Protein 7KJJ (pdb70)

Nearest PDB structures (foldseek):
  7kjj-assembly1_A  TM=1.009E+00  e=1.050E-23  unidentified
  7rlk-assembly2_E  TM=9.989E-01  e=7.449E-19  Notamacropus eugenii
  3bt0-assembly1_A  TM=9.926E-01  e=5.506E-18  Homo sapiens
  4tm9-assembly1_B-2  TM=9.953E-01  e=6.505E-18  Homo sapiens
  6txw-assembly1_B-2  TM=9.961E-01  e=1.497E-17  Homo sapiens

Foldseek 3Di:
DQEKEWEAEPVPGFTQWQKKKWKWFADPVRDTHTDFIDTQHRRNMGPCRDDPVVPEWGKMKIKTQVCVSQVVVVHAADDRTDIDIDTAQPVHRWGKYWYWYDDRDDIDIDMDIGD/DQEKEFEAEPVPGFTQWFKKKWKWFADVVGDTDTDAIDTAHRRNMGPCRDDPVVDDWGKMKMKTQVQVSCVVVVHHADDRTDIDIDTAQPPHRWGKYWYWYDDRDDIDIDIDID

Solvent-accessible surface area: 10974 Å² total; per-residue (Å²): 64,2,1,91,2,64,0,71,2,54,82,117,69,59,44,0,28,118,1,39,0,83,0,38,41,60,47,178,100,33,60,68,102,85,60,9,94,16,85,4,53,143,69,0,54,15,124,119,12,13,78,86,145,46,5,66,91,10,35,0,39,0,37,0,41,6,67,78,15,3,129,93,64,67,67,102,32,14,7,35,47,0,13,0,4,0,34,0,10,91,77,41,143,92,75,8,40,0,30,3,79,2,33,24,91,25,6,29,1,54,6,91,46,60,166,67,1,0,77,1,63,0,73,3,54,79,116,68,62,47,0,20,116,0,43,0,83,0,35,45,64,38,180,98,37,58,65,86,96,70,24,86,15,82,3,54,136,65,0,39,15,128,121,5,11,75,92,138,49,11,72,95,9,36,0,35,0,37,0,40,6,60,82,9,5,126,86,55,68,68,94,21,15,8,33,49,0,14,0,3,0,32,0,18,100,101,41,152,138,77,10,33,0,31,3,78,2,31,22,88,25,6,26,1,50,6,89,56,85

Secondary structure (DSSP, 8-state):
--EEEEEEETTTTEE--S-EEEEEEE-TTS-EEEEEEEE--TTS--TTS--TTT--SEEEEEEE-HHHHHHHTT---SBS-EEEEEEESBTB--EEEEEEEEETTEEEEEEEEE-/--EEEEEEETTTTEE--S-EEEEEEE-SSS-EEEEEEEE--TTS--TTSS-TTT--SEEEEEEE-HHHHHHHHT----BS-EEEEEEESBTB---EEEEEEEETTEEEEEEEE-

Radius of gyration: 17.37 Å; Cα contacts (8 Å, |Δi|>4): 595; chains: 2; bounding box: 42×44×42 Å

Sequence (229 aa):
CPLMMVKVLDAVRGVPASNVAVKVFKQDESGSWQQLSTGVVTNETGEIHNLLITEEAFTEGVYKVHFDTKTYWKSLGLTPFYEYADVVFTANDAGHRHYTIALLLSSPYSYSTTAVVSDCPLMVKVLDAVRGVPASNVAVKVFKQDESGSWQQLSTGVTNETGEIHNLITEEAFTEGVYKVHFDTKTYWKSLGLTPFYEYADVVFTANDAGHRHYTIALLLSPYSYSTTAVVS

Structure (mmCIF, N/CA/C/O backbone):
data_7KJJ
#
_entry.id   7KJJ
#
_cell.length_a   92.430
_cell.length_b   92.430
_cell.length_c   87.780
_cell.angle_alpha   90.000
_cell.angle_beta   90.000
_cell.angle_gamma   90.000
#
_symmetry.space_group_name_H-M   'P 43 21 2'
#
loop_
_entity.id
_entity.type
_entity.pdbx_description
1 polymer 'TTR ancestor'
2 non-polymer "3,5,3',5'-TETRAIODO-L-THYRONINE"
3 non-polymer 1,2-ETHANEDIOL
4 water water
#
loop_
_atom_site.group_PDB
_atom_site.id
_atom_site.type_symbol
_atom_site.label_atom_id
_atom_site.label_alt_id
_atom_site.label_comp_id
_atom_site.label_asym_id
_atom_site.label_entity_id
_atom_site.label_seq_id
_atom_site.pdbx_PDB_ins_code
_atom_site.Cartn_x
_atom_site.Cartn_y
_atom_site.Cartn_z
_atom_site.occupancy
_atom_site.B_iso_or_equiv
_atom_site.auth_seq_id
_atom_site.auth_comp_id
_atom_site.auth_asym_id
_atom_site.auth_atom_id
_atom_site.pdbx_PDB_model_num
ATOM 1 N N . CYS A 1 15 ? 74.22000 92.35800 44.70900 1.000 46.17396 13 CYS A N 1
ATOM 2 C CA . CYS A 1 15 ? 73.25700 91.60400 43.86900 1.000 41.48129 13 CYS A CA 1
ATOM 3 C C . CYS A 1 15 ? 72.30500 90.75700 44.71000 1.000 30.01412 13 CYS A C 1
ATOM 4 O O . CYS A 1 15 ? 72.65200 89.64700 45.13000 1.000 37.84927 13 CYS A O 1
ATOM 7 N N . PRO A 1 16 ? 71.07000 91.21700 44.90200 1.000 26.23209 14 PRO A N 1
ATOM 8 C CA . PRO A 1 16 ? 70.19800 90.55400 45.87200 1.000 24.41609 14 PRO A CA 1
ATOM 9 C C . PRO A 1 16 ? 69.49800 89.32200 45.32900 1.000 22.62640 14 PRO A C 1
ATOM 10 O O . PRO A 1 16 ? 68.83100 88.61200 46.09600 1.000 22.75010 14 PRO A O 1
ATOM 14 N N . LEU A 1 17 ? 69.51700 89.11500 44.01800 1.000 21.84999 15 LEU A N 1
ATOM 15 C CA . LEU A 1 17 ? 68.85700 87.95500 43.42100 1.000 22.17898 15 LEU A CA 1
ATOM 16 C C . LEU A 1 17 ? 69.80700 87.27900 42.45500 1.000 22.90275 15 LEU A C 1
ATOM 17 O O . LEU A 1 17 ? 70.20800 87.87300 41.44000 1.000 26.17419 15 LEU A O 1
ATOM 22 N N . MET A 1 18 ? 70.24300 86.07800 42.80800 1.000 19.54971 16 MET A N 1
ATOM 23 C CA A MET A 1 18 ? 71.19100 85.32200 42.00300 0.520 19.51287 16 MET A CA 1
ATOM 24 C CA B MET A 1 18 ? 71.19400 85.32500 42.00700 0.480 19.57603 16 MET A CA 1
ATOM 25 C C . MET A 1 18 ? 70.53500 84.02000 41.56400 1.000 18.27061 16 MET A C 1
ATOM 26 O O . MET A 1 18 ? 69.58200 83.56300 42.17800 1.000 20.40508 16 MET A O 1
ATOM 35 N N . VAL A 1 19 ? 70.99500 83.49900 40.44500 1.000 17.00730 17 VAL A N 1
ATOM 36 C CA . VAL A 1 19 ? 70.57700 82.15700 40.00600 1.000 16.33354 17 VAL A CA 1
ATOM 37 C C . VAL A 1 19 ? 71.81700 81.29100 39.78500 1.000 16.80728 17 VAL A C 1
ATOM 38 O O . VAL A 1 19 ? 72.94700 81.75300 39.57000 1.000 18.30219 17 VAL A O 1
ATOM 42 N N . LYS A 1 20 ? 71.61000 79.96500 39.87500 1.000 17.83372 18 LYS A N 1
ATOM 43 C CA . LYS A 1 20 ? 72.65400 78.99300 39.56800 1.000 16.65726 18 LYS A CA 1
ATOM 44 C C . LYS A 1 20 ? 71.97600 77.81700 38.88600 1.000 18.22587 18 LYS A C 1
ATOM 45 O O . LYS A 1 20 ? 71.12500 77.17000 39.50200 1.000 19.42075 18 LYS A O 1
ATOM 51 N N . VAL A 1 21 ? 72.31200 77.52800 37.62400 1.000 15.95981 19 VAL A N 1
ATOM 52 C CA . VAL A 1 21 ? 71.62100 76.49300 36.8660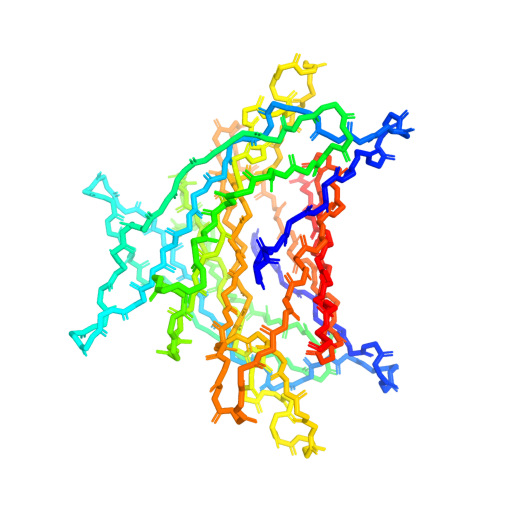0 1.000 15.98086 19 VAL A CA 1
ATOM 53 C C . VAL A 1 21 ? 72.62000 75.43600 36.42700 1.000 17.13890 19 VAL A C 1
ATOM 54 O O . VAL A 1 21 ? 73.64500 75.76200 35.80100 1.000 18.09427 19 VAL A O 1
ATOM 58 N N . LEU A 1 22 ? 72.29200 74.15000 36.72300 1.000 16.93887 20 LEU A N 1
ATOM 59 C CA . LEU A 1 22 ? 73.17000 73.02900 36.41600 1.000 16.58357 20 LEU A CA 1
ATOM 60 C C . LEU A 1 22 ? 72.46500 72.00800 35.52900 1.000 16.54409 20 LEU A C 1
ATOM 61 O O . LEU A 1 22 ? 71.22600 71.85600 35.59900 1.000 17.68107 20 LEU A O 1
ATOM 66 N N . ASP A 1 23 ? 73.24600 71.33500 34.72300 1.000 16.50461 21 ASP A N 1
ATOM 67 C CA . ASP A 1 23 ? 72.76900 70.31400 33.77800 1.000 16.87834 21 ASP A CA 1
ATOM 68 C C . ASP A 1 23 ? 73.18300 68.96000 34.33000 1.000 17.74686 21 ASP A C 1
ATOM 69 O O . ASP A 1 23 ? 74.39400 68.62800 34.41000 1.000 17.94162 21 ASP A O 1
ATOM 74 N N . ALA A 1 24 ? 72.17600 68.15000 34.75200 1.000 17.27839 22 ALA A N 1
ATOM 75 C CA . ALA A 1 24 ? 72.42100 66.85600 35.37800 1.000 18.19955 22 ALA A CA 1
ATOM 76 C C . ALA A 1 24 ? 72.74000 65.73800 34.38100 1.000 18.40221 22 ALA A C 1
ATOM 77 O O . ALA A 1 24 ? 73.13900 64.63400 34.81300 1.000 19.61814 22 ALA A O 1
ATOM 79 N N . VAL A 1 25 ? 72.54600 65.98500 33.07300 1.000 18.32325 23 VAL A N 1
ATOM 80 C CA . VAL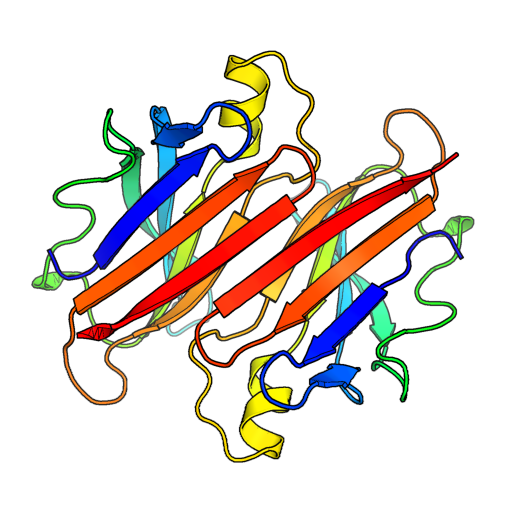 A 1 25 ? 72.86200 65.00700 32.05200 1.000 19.49181 23 VAL A CA 1
ATOM 81 C C . VAL A 1 25 ? 74.34800 65.05600 31.68400 1.000 18.30483 23 VAL A C 1
ATOM 82 O O . VAL A 1 25 ? 75.00600 64.02500 31.55000 1.000 21.80788 23 VAL A O 1
ATOM 86 N N . ARG A 1 26 ? 74.86700 66.28600 31.61500 1.000 19.43128 24 ARG A N 1
ATOM 87 C CA . ARG A 1 26 ? 76.22100 66.52800 31.11300 1.000 21.08411 24 ARG A CA 1
ATOM 88 C C . ARG A 1 26 ? 77.20600 66.86000 32.22400 1.000 22.21056 24 ARG A C 1
ATOM 89 O O . ARG A 1 26 ? 78.42900 66.82200 31.96200 1.000 23.12119 24 ARG A O 1
ATOM 97 N N . GLY A 1 27 ? 76.71100 67.20400 33.41500 1.000 19.44444 25 GLY A N 1
ATOM 98 C CA . GLY A 1 27 ? 77.67700 67.49900 34.47900 1.000 19.66288 25 GLY A CA 1
ATOM 99 C C . GLY A 1 27 ? 78.36000 68.85100 34.32000 1.000 18.83121 25 GLY A C 1
ATOM 100 O O . GLY A 1 27 ? 79.54200 68.96400 34.63500 1.000 19.48392 25 GLY A O 1
ATOM 101 N N . VAL A 1 28 ? 77.66300 69.81600 33.73400 1.000 17.72581 26 VAL A N 1
ATOM 102 C CA . VAL A 1 28 ? 78.21800 71.15400 33.48700 1.000 18.90490 26 VAL A CA 1
ATOM 103 C C . VAL A 1 28 ? 77.18400 72.17800 33.90800 1.000 19.49707 26 VAL A C 1
ATOM 104 O O . VAL A 1 28 ? 75.97900 71.88900 33.99000 1.000 17.93636 26 VAL A O 1
ATOM 108 N N . PRO A 1 29 ? 77.57600 73.42500 34.13300 1.000 18.42063 27 PRO A N 1
ATOM 109 C CA . PRO A 1 29 ? 76.56300 74.45000 34.33600 1.000 18.47590 27 PRO A CA 1
ATOM 110 C C . PRO A 1 29 ? 75.74700 74.63000 33.06200 1.000 18.58907 27 PRO A C 1
ATOM 111 O O . PRO A 1 29 ? 76.24500 74.43500 31.94200 1.000 19.48128 27 PRO A O 1
ATOM 115 N N . ALA A 1 30 ? 74.48300 74.97700 33.24100 1.000 16.78096 28 ALA A N 1
ATOM 116 C CA . ALA A 1 30 ? 73.59200 75.12900 32.07100 1.000 16.99677 28 ALA A CA 1
ATOM 117 C C . ALA A 1 30 ? 73.69900 76.55800 31.58400 1.000 18.90753 28 ALA A C 1
ATOM 118 O O . ALA A 1 30 ? 73.13700 77.47400 32.20500 1.000 19.46286 28 ALA A O 1
ATOM 120 N N . SER A 1 31 ? 74.50500 76.75600 30.53700 1.000 20.41034 29 SER A N 1
ATOM 121 C CA . SER A 1 31 ? 74.72700 78.08700 29.98800 1.000 18.64434 29 SER A CA 1
ATOM 122 C C . SER A 1 31 ? 73.71000 78.41600 28.91200 1.000 19.76553 29 SER A C 1
ATOM 123 O O . SER A 1 31 ? 73.10400 77.53500 28.29400 1.000 21.71576 29 SER A O 1
ATOM 126 N N . ASN A 1 32 ? 73.49100 79.71400 28.70500 1.000 19.43917 30 ASN A N 1
ATOM 127 C CA . ASN A 1 32 ? 72.62900 80.21900 27.65000 1.000 23.82391 30 ASN A CA 1
ATOM 128 C C . ASN A 1 32 ? 71.16100 79.90700 27.91700 1.000 20.66037 30 ASN A C 1
ATOM 129 O O . ASN A 1 32 ? 70.37200 79.87600 26.98600 1.000 23.23436 30 ASN A O 1
ATOM 134 N N . VAL A 1 33 ? 70.77800 79.76500 29.18700 1.000 18.07585 31 VAL A N 1
ATOM 135 C CA . VAL A 1 33 ? 69.35700 79.59400 29.56600 1.000 17.23365 31 VAL A CA 1
ATOM 136 C C . VAL A 1 33 ? 68.75500 80.98200 29.75700 1.000 18.64171 31 VAL A C 1
ATOM 137 O O . VAL A 1 33 ? 69.25900 81.77900 30.56600 1.000 19.49707 31 VAL A O 1
ATOM 141 N N . ALA A 1 34 ? 67.67300 81.26100 29.02000 1.000 18.32062 32 ALA A N 1
ATOM 142 C CA . ALA A 1 34 ? 66.97800 82.55400 29.13500 1.000 18.36536 32 ALA A CA 1
ATOM 143 C C . ALA A 1 34 ? 66.18800 82.57800 30.43900 1.000 19.87080 32 ALA A C 1
ATOM 144 O O . ALA A 1 34 ? 65.40400 81.66300 30.75300 1.000 21.40520 32 ALA A O 1
ATOM 146 N N . VAL A 1 35 ? 66.34300 83.64600 31.19800 1.000 18.44432 33 VAL A N 1
ATOM 147 C CA . VAL A 1 35 ? 65.66800 83.83400 32.47200 1.000 17.55474 33 VAL A CA 1
ATOM 148 C C . VAL A 1 35 ? 64.94800 85.17500 32.48100 1.000 19.41549 33 VAL A C 1
ATOM 149 O O . VAL A 1 35 ? 65.49300 86.19900 32.03400 1.000 21.54469 33 VAL A O 1
ATOM 153 N N . LYS A 1 36 ? 63.74000 85.19200 33.03500 1.000 18.83910 34 LYS A N 1
ATOM 154 C CA . LYS A 1 36 ? 63.00900 86.44500 33.23500 1.000 19.60498 34 LYS A CA 1
ATOM 155 C C . LYS A 1 36 ? 62.54300 86.52000 34.67700 1.000 19.38917 34 LYS A C 1
ATOM 156 O O . LYS A 1 36 ? 62.19700 85.48800 35.25600 1.000 21.13938 34 LYS A O 1
ATOM 162 N N . VAL A 1 37 ? 62.52400 87.70700 35.25700 1.000 17.85214 35 VAL A N 1
ATOM 163 C CA . VAL A 1 37 ? 62.03500 87.90500 36.61700 1.000 19.34179 35 VAL A CA 1
ATOM 164 C C . VAL A 1 37 ? 60.81000 88.80900 36.54900 1.000 20.58668 35 VAL A C 1
ATOM 165 O O . VAL A 1 37 ? 60.84000 89.88100 35.93500 1.000 20.91040 35 VAL A O 1
ATOM 169 N N . PHE A 1 38 ? 59.72300 88.39300 37.22200 1.000 20.52088 36 PHE A N 1
ATOM 170 C CA . PHE A 1 38 ? 58.48700 89.15900 37.28200 1.000 20.41034 36 PHE A CA 1
ATOM 171 C C . PHE A 1 38 ? 58.11200 89.42000 38.72700 1.000 19.96292 36 PHE A C 1
ATOM 172 O O . PHE A 1 38 ? 58.43700 88.59900 39.60700 1.000 21.34993 36 PHE A O 1
ATOM 180 N N . LYS A 1 39 ? 57.39200 90.50500 38.96100 1.000 21.56574 37 LYS A N 1
ATOM 181 C CA . LYS A 1 39 ? 56.83400 90.80400 40.27800 1.000 22.46059 37 LYS A CA 1
ATOM 182 C C . LYS A 1 39 ? 55.32500 90.93300 40.13500 1.000 25.90047 37 LYS A C 1
ATOM 183 O O . LYS A 1 39 ? 54.84500 91.61300 39.23000 1.000 28.38235 37 LYS A O 1
ATOM 189 N N . GLN A 1 40 ? 54.58000 90.27900 41.03900 1.000 24.38977 38 GLN A N 1
ATOM 190 C CA . GLN A 1 40 ? 53.11200 90.31900 40.91700 1.000 27.34275 38 GLN A CA 1
ATOM 191 C C . GLN A 1 40 ? 52.54100 91.65800 41.36200 1.000 33.57771 38 GLN A C 1
ATOM 192 O O . GLN A 1 40 ? 52.92400 92.22900 42.38900 1.000 33.26451 38 GLN A O 1
ATOM 198 N N . ASP A 1 41 ? 51.66400 92.22500 40.55000 1.000 34.05671 39 ASP A N 1
ATOM 199 C CA . ASP A 1 41 ? 51.06600 93.42800 41.11400 1.000 39.56001 39 ASP A CA 1
ATOM 200 C C . ASP A 1 41 ? 49.78300 93.03000 41.84000 1.000 43.73419 39 ASP A C 1
ATOM 201 O O . ASP A 1 41 ? 49.40300 91.84900 41.89400 1.000 40.66014 39 ASP A O 1
ATOM 206 N N . GLU A 1 42 ? 49.14900 94.02900 42.46000 1.000 52.45892 40 GLU A N 1
ATOM 207 C CA . GLU A 1 42 ? 47.97600 93.78200 43.29800 1.000 61.36262 40 GLU A CA 1
ATOM 208 C C . GLU A 1 42 ? 46.86700 93.11000 42.50300 1.000 64.33666 40 GLU A C 1
ATOM 209 O O . GLU A 1 42 ? 46.17400 92.22100 43.01200 1.000 67.90288 40 GLU A O 1
ATOM 215 N N . SER A 1 43 ? 46.69600 93.51700 41.24500 1.000 58.56492 41 SER A N 1
ATOM 216 C CA . SER A 1 43 ? 45.70200 92.88500 40.38600 1.000 57.65691 41 SER A CA 1
ATOM 217 C C . SER A 1 43 ? 45.93700 91.38700 40.22900 1.000 56.39360 41 SER A C 1
ATOM 218 O O . SER A 1 43 ? 45.00100 90.64900 39.89500 1.000 57.80167 41 SER A O 1
ATOM 221 N N . GLY A 1 44 ? 47.17200 90.90300 40.45300 1.000 45.18436 42 GLY A N 1
ATOM 222 C CA . GLY A 1 44 ? 47.49000 89.52000 40.20300 1.000 46.25291 42 GLY A CA 1
ATOM 223 C C . GLY A 1 44 ? 48.26800 89.29800 38.92000 1.000 41.13388 42 GLY A C 1
ATOM 224 O O . GLY A 1 44 ? 48.76000 88.18200 38.69900 1.000 44.63430 42 GLY A O 1
ATOM 225 N N . SER A 1 45 ? 48.38100 90.32800 38.07500 1.000 41.68131 43 SER A N 1
ATOM 226 C CA . SER A 1 45 ? 49.17600 90.20400 36.86900 1.000 40.23377 43 SER A CA 1
ATOM 227 C C . SER A 1 45 ? 50.65800 90.28500 37.22300 1.000 38.02561 43 SER A C 1
ATOM 228 O O . SER A 1 45 ? 51.05500 90.78700 38.28000 1.000 41.39180 43 SER A O 1
ATOM 231 N N . TRP A 1 46 ? 51.46600 89.82500 36.29400 1.000 32.87763 44 TRP A N 1
ATOM 232 C CA . TRP A 1 46 ? 52.91500 89.73800 36.48800 1.000 28.50605 44 TRP A CA 1
ATOM 233 C C . TRP A 1 46 ? 53.58800 90.85000 35.68400 1.000 33.12239 44 TRP A C 1
ATOM 234 O O . TRP A 1 46 ? 53.31100 90.99900 34.48600 1.000 41.19968 44 TRP A O 1
ATOM 245 N N . GLN A 1 47 ? 54.44500 91.64700 36.35000 1.000 29.16929 45 GLN A N 1
ATOM 246 C CA . GLN A 1 47 ? 55.17900 92.76300 35.74100 1.000 28.45868 45 GLN A CA 1
ATOM 247 C C . GLN A 1 47 ? 56.63300 92.32200 35.54200 1.000 25.77151 45 GLN A C 1
ATOM 248 O O . GLN A 1 47 ? 57.28600 91.92900 36.51100 1.000 25.54254 45 GLN A O 1
ATOM 254 N N . GLN A 1 48 ? 57.14600 92.33900 34.29800 1.000 23.72916 46 GLN A N 1
ATOM 255 C CA . GLN A 1 48 ? 58.53900 91.91500 34.12700 1.000 22.40005 46 GLN A CA 1
ATOM 256 C C . GLN A 1 48 ? 59.46800 93.00500 34.65900 1.000 25.23987 46 GLN A C 1
ATOM 257 O O . GLN A 1 48 ? 59.35000 94.17100 34.27100 1.000 28.97716 46 GLN A O 1
ATOM 263 N N . LEU A 1 49 ? 60.44500 92.59000 35.48700 1.000 22.87380 47 LEU A N 1
ATOM 264 C CA . LEU A 1 49 ? 61.45600 93.50300 36.03100 1.000 25.07406 47 LEU A CA 1
ATOM 265 C C . LEU A 1 49 ? 62.86900 93.18700 35.58600 1.000 25.06090 47 LEU A C 1
ATOM 266 O O . LEU A 1 49 ? 63.72000 94.06100 35.69700 1.000 29.14823 47 LEU A O 1
ATOM 271 N N . SER A 1 50 ? 63.17600 91.97800 35.12200 1.000 22.66324 48 SER A N 1
ATOM 272 C CA . SER A 1 50 ? 64.55000 91.60700 34.76800 1.000 24.58716 48 SER A CA 1
ATOM 273 C C . SER A 1 50 ? 64.52800 90.60700 33.61600 1.000 21.93684 48 SER A C 1
ATOM 274 O O . SER A 1 50 ? 63.56600 89.83600 33.42900 1.000 21.24992 48 SER A O 1
ATOM 277 N N . THR A 1 51 ? 65.66800 90.55000 32.95000 1.000 22.72904 49 THR A N 1
ATOM 278 C CA . THR A 1 51 ? 65.92900 89.48500 31.98900 1.000 19.92081 49 THR A CA 1
ATOM 279 C C . THR A 1 51 ? 67.41700 89.20200 31.98300 1.000 24.18448 49 THR A C 1
ATOM 280 O O . THR A 1 51 ? 68.24900 90.06700 32.30700 1.000 25.96101 49 THR A O 1
ATOM 284 N N . GLY A 1 52 ? 67.75700 87.98100 31.60100 1.000 21.54206 50 GLY A N 1
ATOM 285 C CA . GLY A 1 52 ? 69.17300 87.68900 31.42900 1.000 21.04200 50 GLY A CA 1
ATOM 286 C C . GLY A 1 52 ? 69.31500 86.32000 30.78000 1.000 23.22121 50 GLY A C 1
ATOM 287 O O . GLY A 1 52 ? 68.32300 85.64000 30.47200 1.000 20.95251 50 GLY A O 1
ATOM 288 N N . VAL A 1 53 ? 70.55300 85.94500 30.48300 1.000 21.05516 51 VAL A N 1
ATOM 289 C CA A VAL A 1 53 ? 70.82000 84.58200 30.02800 0.510 20.06556 51 VAL A CA 1
ATOM 290 C CA B VAL A 1 53 ? 70.86300 84.61600 29.96800 0.490 20.09715 51 VAL A CA 1
ATOM 291 C C . VAL A 1 53 ? 71.99900 84.07300 30.81700 1.000 20.11820 51 VAL A C 1
ATOM 292 O O . VAL A 1 53 ? 72.97400 84.80400 31.07000 1.000 22.07896 51 VAL A O 1
ATOM 299 N N . THR A 1 54 ? 71.87900 82.80700 31.26400 1.000 18.64697 52 THR A N 1
ATOM 300 C CA . THR A 1 54 ? 72.95600 82.31000 32.11000 1.000 19.87344 52 THR A CA 1
ATOM 301 C C . THR A 1 54 ? 74.28600 82.29200 31.35300 1.000 19.71552 52 THR A C 1
ATOM 302 O O . THR A 1 54 ? 74.37300 82.03200 30.12200 1.000 20.20769 52 THR A O 1
ATOM 306 N N . ASN A 1 55 ? 75.33100 82.51800 32.12100 1.000 20.05240 53 ASN A N 1
ATOM 307 C CA . ASN A 1 55 ? 76.67500 82.54300 31.55400 1.000 20.23664 53 ASN A CA 1
ATOM 308 C C . ASN A 1 55 ? 77.30700 81.14500 31.61800 1.000 21.48942 53 ASN A C 1
ATOM 309 O O . ASN A 1 55 ? 76.62100 80.11500 31.86200 1.000 20.32612 53 ASN A O 1
ATOM 314 N N . GLU A 1 56 ? 78.63600 81.07600 31.40400 1.000 23.61073 54 GLU A N 1
ATOM 315 C CA . GLU A 1 56 ? 79.24300 79.75100 31.31000 1.000 23.48176 54 GLU A CA 1
ATOM 316 C C . GLU A 1 56 ? 79.26900 79.02700 32.64400 1.000 22.44216 54 GLU A C 1
ATOM 317 O O . GLU A 1 56 ? 79.45000 77.80300 32.64600 1.000 23.45544 54 GLU A O 1
ATOM 323 N N . THR A 1 57 ? 79.08000 79.71300 33.77700 1.000 21.32887 55 THR A N 1
ATOM 324 C CA . THR A 1 57 ? 78.97200 79.05200 35.08900 1.000 21.64207 55 THR A CA 1
ATOM 325 C C . THR A 1 57 ? 77.51500 78.92700 35.55100 1.000 19.32337 55 THR A C 1
ATOM 326 O O . THR A 1 57 ? 77.25300 78.58800 36.70800 1.000 19.74447 55 THR A O 1
ATOM 330 N N . GLY A 1 58 ? 76.56900 79.16000 34.65400 1.000 17.69949 56 GLY A N 1
ATOM 331 C CA . GLY A 1 58 ? 75.15000 78.96100 34.94500 1.000 18.39431 56 GLY A CA 1
ATOM 332 C C . GLY A 1 58 ? 74.56300 80.07300 35.78700 1.000 18.98122 56 GLY A C 1
ATOM 333 O O . GLY A 1 58 ? 73.53500 79.87900 36.44600 1.000 18.53117 56 GLY A O 1
ATOM 334 N N . GLU A 1 59 ? 75.16100 81.27700 35.76400 1.000 18.61539 57 GLU A N 1
ATOM 335 C CA . GLU A 1 59 ? 74.77900 82.39800 36.63100 1.000 20.43140 57 GLU A CA 1
ATOM 336 C C . GLU A 1 59 ? 74.41900 83.62300 35.79700 1.000 19.92607 57 GLU A C 1
ATOM 337 O O . GLU A 1 59 ? 74.71000 83.68600 34.60600 1.000 19.16546 57 GLU A O 1
ATOM 343 N N . ILE A 1 60 ? 73.78700 84.62100 36.44000 1.000 18.86016 58 ILE A N 1
ATOM 344 C CA . ILE A 1 60 ? 73.51100 85.88500 35.76400 1.000 19.48128 58 ILE A CA 1
ATOM 345 C C . ILE A 1 60 ? 73.88400 87.00000 36.72800 1.000 20.63405 58 ILE A C 1
ATOM 346 O O . ILE A 1 60 ? 73.27200 87.11500 37.80900 1.000 25.38989 58 ILE A O 1
ATOM 351 N N . HIS A 1 61 ? 74.80700 87.86200 36.31900 1.000 21.39993 59 HIS A N 1
ATOM 352 C CA . HIS A 1 61 ? 75.16200 88.99800 37.14200 1.000 25.10038 59 HIS A CA 1
ATOM 353 C C . HIS A 1 61 ? 74.19400 90.14900 36.90400 1.000 25.46358 59 HIS A C 1
ATOM 354 O O . HIS A 1 61 ? 73.68600 90.32900 35.78800 1.000 24.27133 59 HIS A O 1
ATOM 361 N N . ASN A 1 62 ? 73.93100 90.88800 37.98000 1.000 26.39001 60 ASN A N 1
ATOM 362 C CA . ASN A 1 62 ? 73.14300 92.12300 37.91400 1.000 27.55330 60 ASN A CA 1
ATOM 363 C C . ASN A 1 62 ? 71.73500 91.91200 37.36400 1.000 25.26619 60 ASN A C 1
ATOM 364 O O . ASN A 1 62 ? 71.22600 92.73800 36.59500 1.000 26.51897 60 ASN A O 1
ATOM 369 N N . LEU A 1 63 ? 71.07300 90.84600 37.80100 1.000 24.63190 61 LEU A N 1
ATOM 370 C CA A LEU A 1 63 ? 69.69000 90.63100 37.40800 0.500 24.76086 61 LEU A CA 1
ATOM 371 C CA B LEU A 1 63 ? 69.68100 90.63400 37.40400 0.500 24.71875 61 LEU A CA 1
ATOM 372 C C . LEU A 1 63 ? 68.77700 91.77600 37.84000 1.000 27.35854 61 LEU A C 1
ATOM 373 O O . LEU A 1 63 ? 67.94300 92.27300 37.04900 1.000 30.15362 61 LEU A O 1
ATOM 382 N N . ILE A 1 64 ? 68.93700 92.27700 39.07700 1.000 25.91363 62 ILE A N 1
ATOM 383 C CA . ILE A 1 64 ? 68.05800 93.32300 39.58500 1.000 27.31117 62 ILE A CA 1
ATOM 384 C C . ILE A 1 64 ? 68.83200 94.11300 40.64200 1.000 28.41920 62 ILE A C 1
ATOM 385 O O . ILE A 1 64 ? 69.83300 93.62500 41.19200 1.000 30.93792 62 ILE A O 1
ATOM 390 N N . THR A 1 65 ? 68.44600 95.35800 40.86600 1.000 24.13184 63 THR A N 1
ATOM 391 C CA . THR A 1 65 ? 69.07000 96.13500 41.91700 1.000 25.63202 63 THR A CA 1
ATOM 392 C C . THR A 1 65 ? 68.28200 96.03300 43.21300 1.000 27.87176 63 THR A C 1
ATOM 393 O O . THR A 1 65 ? 67.09700 95.67100 43.24300 1.000 28.52447 63 THR A O 1
ATOM 397 N N . GLU A 1 66 ? 68.95900 96.38800 44.30800 1.000 30.60367 64 GLU A N 1
ATOM 398 C CA . GLU A 1 66 ? 68.25800 96.45500 45.57900 1.000 33.93038 64 GLU A CA 1
ATOM 399 C C . GLU A 1 66 ? 67.08200 97.41700 45.48100 1.000 31.95909 64 GLU A C 1
ATOM 400 O O . GLU A 1 66 ? 65.99600 97.14600 46.01200 1.000 35.03841 64 GLU A O 1
ATOM 406 N N . GLU A 1 67 ? 67.27000 98.51400 44.73400 1.000 33.09081 65 GLU A N 1
ATOM 407 C CA . GLU A 1 67 ? 66.21700 99.52500 44.65000 1.000 37.13603 65 GLU A CA 1
ATOM 408 C C . GLU A 1 67 ? 64.95700 98.95200 44.01700 1.000 31.91698 65 GLU A C 1
ATOM 409 O O . GLU A 1 67 ? 63.83500 99.30000 44.43600 1.000 35.79377 65 GLU A O 1
ATOM 415 N N . ALA A 1 68 ? 65.11300 98.13600 42.97500 1.000 29.80094 66 ALA A N 1
ATOM 416 C CA . ALA A 1 68 ? 63.95200 97.58400 42.30100 1.000 28.35340 66 ALA A CA 1
ATOM 417 C C . ALA A 1 68 ? 63.34800 96.42800 43.08200 1.000 29.67724 66 ALA A C 1
ATOM 418 O O . ALA A 1 68 ? 62.17700 96.08200 42.87200 1.000 29.74041 66 ALA A O 1
ATOM 420 N N . PHE A 1 69 ? 64.17300 95.72700 43.86700 1.000 29.18508 67 PHE A N 1
ATOM 421 C CA . PHE A 1 69 ? 63.78800 94.45400 44.47700 1.000 26.76637 67 PHE A CA 1
ATOM 422 C C . PHE A 1 69 ? 63.07600 94.72400 45.79700 1.000 31.11426 67 PHE A C 1
ATOM 423 O O . PHE A 1 69 ? 63.63600 94.56500 46.86900 1.000 36.97549 67 PHE A O 1
ATOM 431 N N . THR A 1 70 ? 61.84100 95.18400 45.69900 1.000 27.64279 68 THR A N 1
ATOM 432 C CA . THR A 1 70 ? 61.10900 95.58600 46.88500 1.000 27.67700 68 THR A CA 1
ATOM 433 C C . THR A 1 70 ? 60.24900 94.42500 47.35900 1.000 27.67700 68 THR A C 1
ATOM 434 O O . THR A 1 70 ? 60.16900 93.36500 46.72300 1.000 28.79029 68 THR A O 1
ATOM 438 N N . GLU A 1 71 ? 59.57200 94.63200 48.49100 1.000 29.10086 69 GLU A N 1
ATOM 439 C CA . GLU A 1 71 ? 58.78000 93.53000 49.04200 1.000 26.38737 69 GLU A CA 1
ATOM 440 C C . GLU A 1 71 ? 57.66100 93.12400 48.08500 1.000 27.50330 69 GLU A C 1
ATOM 441 O O . GLU A 1 71 ? 56.98100 93.97900 47.50000 1.000 31.08794 69 GLU A O 1
ATOM 447 N N . GLY A 1 72 ? 57.48500 91.81000 47.91700 1.000 27.41645 70 GLY A N 1
ATOM 448 C CA . GLY A 1 72 ? 56.40400 91.32400 47.07700 1.000 26.53213 70 GLY A CA 1
ATOM 449 C C . GLY A 1 72 ? 56.57300 89.86800 46.69700 1.000 24.67664 70 GLY A C 1
ATOM 450 O O . GLY A 1 72 ? 57.44000 89.16800 47.21000 1.000 23.76864 70 GLY A O 1
ATOM 451 N N . VAL A 1 73 ? 55.74100 89.44200 45.75100 1.000 24.00025 71 VAL A N 1
ATOM 452 C CA . VAL A 1 73 ? 55.76300 88.08200 45.21800 1.000 21.58943 71 VAL A CA 1
ATOM 453 C C . VAL A 1 73 ? 56.47300 88.09900 43.86700 1.000 21.69207 71 VAL A C 1
ATOM 454 O O . VAL A 1 73 ? 56.10900 88.88400 42.98100 1.000 23.81338 71 VAL A O 1
ATOM 458 N N . TYR A 1 74 ? 57.47900 87.26800 43.72800 1.000 20.51035 72 TYR A N 1
ATOM 459 C CA . TYR A 1 74 ? 58.32200 87.18500 42.53300 1.000 20.10504 72 TYR A CA 1
ATOM 460 C C . TYR A 1 74 ? 58.16900 85.84900 41.83800 1.000 20.20505 72 TYR A C 1
ATOM 461 O O . TYR A 1 74 ? 58.03000 84.79100 42.49300 1.000 20.69985 72 TYR A O 1
ATOM 470 N N . LYS A 1 75 ? 58.29300 85.88900 40.50300 1.000 18.47590 73 LYS A N 1
ATOM 471 C CA . LYS A 1 75 ? 58.39000 84.68500 39.66600 1.000 17.82582 73 LYS A CA 1
ATOM 472 C C . LYS A 1 75 ? 59.70400 84.74500 38.90800 1.000 18.52327 73 LYS A C 1
ATOM 473 O O . LYS A 1 75 ? 59.95800 85.70800 38.17400 1.000 20.97883 73 LYS A O 1
ATOM 479 N N . VAL A 1 76 ? 60.54600 83.72700 39.08300 1.000 17.19680 74 VAL A N 1
ATOM 480 C CA . VAL A 1 76 ? 61.74200 83.60100 38.25400 1.000 18.74172 74 VAL A CA 1
ATOM 481 C C . VAL A 1 76 ? 61.45100 82.49600 37.24400 1.000 17.51263 74 VAL A C 1
ATOM 482 O O . VAL A 1 76 ? 61.19600 81.33100 37.62400 1.000 18.59170 74 VAL A O 1
ATOM 486 N N . HIS A 1 77 ? 61.46200 82.84900 35.97000 1.000 17.23101 75 HIS A N 1
ATOM 487 C CA . HIS A 1 77 ? 61.04500 81.99700 34.84800 1.000 18.06532 75 HIS A CA 1
ATOM 488 C C . HIS A 1 77 ? 62.26600 81.53900 34.06900 1.000 19.57866 75 HIS A C 1
ATOM 489 O O . HIS A 1 77 ? 63.02900 82.38900 33.56900 1.000 19.47076 75 HIS A O 1
ATOM 496 N N . PHE A 1 78 ? 62.48900 80.23000 33.96700 1.000 15.51239 76 PHE A N 1
ATOM 497 C CA . PHE A 1 78 ? 63.62600 79.67500 33.24400 1.000 17.14942 76 PHE A CA 1
ATOM 498 C C . PHE A 1 78 ? 63.10500 78.96400 31.99600 1.000 18.26008 76 PHE A C 1
ATOM 499 O O . PHE A 1 78 ? 62.28200 78.01700 32.11600 1.000 17.74686 76 PHE A O 1
ATOM 507 N N . ASP A 1 79 ? 63.62000 79.34500 30.81400 1.000 18.22324 77 ASP A N 1
ATOM 508 C CA . ASP A 1 79 ? 63.19600 78.69500 29.55400 1.000 18.66540 77 ASP A CA 1
ATOM 509 C C . ASP A 1 79 ? 64.05100 77.45100 29.37000 1.000 19.77342 77 ASP A C 1
ATOM 510 O O . ASP A 1 79 ? 65.02900 77.40800 28.59000 1.000 20.28401 77 ASP A O 1
ATOM 515 N N . THR A 1 80 ? 63.64200 76.39000 30.07200 1.000 18.12586 78 THR A N 1
ATOM 516 C CA . THR A 1 80 ? 64.39500 75.14100 30.01000 1.000 16.49408 78 THR A CA 1
ATOM 517 C C . THR A 1 80 ? 64.10700 74.34900 28.71600 1.000 17.41525 78 THR A C 1
ATOM 518 O O . THR A 1 80 ? 64.93900 73.53100 28.30600 1.000 18.70487 78 THR A O 1
ATOM 522 N N . LYS A 1 81 ? 62.93800 74.55600 28.07700 1.000 18.41010 79 LYS A N 1
ATOM 523 C CA . LYS A 1 81 ? 62.60100 73.82100 26.86900 1.000 19.20493 79 LYS A CA 1
ATOM 524 C C . LYS A 1 81 ? 63.56000 74.17000 25.74500 1.000 20.16558 79 LYS A C 1
ATOM 525 O O . LYS A 1 81 ? 64.07200 73.28200 25.06000 1.000 20.40771 79 LYS A O 1
ATOM 531 N N . THR A 1 82 ? 63.83600 75.47300 25.55000 1.000 19.82343 80 THR A N 1
ATOM 532 C CA . THR A 1 82 ? 64.76400 75.87000 24.49500 1.000 20.17347 80 THR A CA 1
ATOM 533 C C . THR A 1 82 ? 66.15800 75.30500 24.73900 1.000 20.69985 80 THR A C 1
ATOM 534 O O . THR A 1 82 ? 66.85000 74.87600 23.80000 1.000 22.13423 80 THR A O 1
ATOM 538 N N . TYR A 1 83 ? 66.57400 75.28000 26.01900 1.000 20.77881 81 TYR A N 1
ATOM 539 C CA . TYR A 1 83 ? 67.87000 74.71800 26.37400 1.000 19.39180 81 TYR A CA 1
ATOM 540 C C . TYR A 1 83 ? 67.99400 73.26100 25.93900 1.000 19.88133 81 TYR A C 1
ATOM 541 O O . TYR A 1 83 ? 68.95500 72.89200 25.25300 1.000 20.28138 81 TYR A O 1
ATOM 550 N N . TRP A 1 84 ? 67.01900 72.41800 26.27300 1.000 18.78646 82 TRP A N 1
ATOM 551 C CA . TRP A 1 84 ? 67.16200 71.00900 25.93500 1.000 18.95754 82 TRP A CA 1
ATOM 552 C C . TRP A 1 84 ? 67.03400 70.77800 24.43100 1.000 20.68143 82 TRP A C 1
ATOM 553 O O . TRP A 1 84 ? 67.74900 69.94800 23.85100 1.000 21.85525 82 TRP A O 1
ATOM 564 N N . LYS A 1 85 ? 66.11900 71.51000 23.78100 1.000 20.91040 83 LYS A N 1
ATOM 565 C CA . LYS A 1 85 ? 65.99800 71.36800 22.33200 1.000 23.43176 83 LYS A CA 1
ATOM 566 C C . LYS A 1 85 ? 67.30200 71.71400 21.61100 1.000 24.32134 83 LYS A C 1
ATOM 567 O O . LYS A 1 85 ? 67.63900 71.07000 20.60100 1.000 26.94007 83 LYS A O 1
ATOM 573 N N . SER A 1 86 ? 68.03300 72.73200 22.09600 1.000 22.79221 84 SER A N 1
ATOM 574 C CA . SER A 1 86 ? 69.30700 73.07000 21.46800 1.000 26.27420 84 SER A CA 1
ATOM 575 C C . SER A 1 86 ? 70.31000 71.93700 21.57800 1.000 30.89844 84 SER A C 1
ATOM 576 O O . SER A 1 86 ? 71.22000 71.83600 20.73500 1.000 32.63023 84 SER A O 1
ATOM 579 N N . LEU A 1 87 ? 70.16200 71.08400 22.58400 1.000 25.55570 85 LEU A N 1
ATOM 580 C CA . LEU A 1 87 ? 71.05600 69.95100 22.74500 1.000 27.17431 85 LEU A CA 1
ATOM 581 C C . LEU A 1 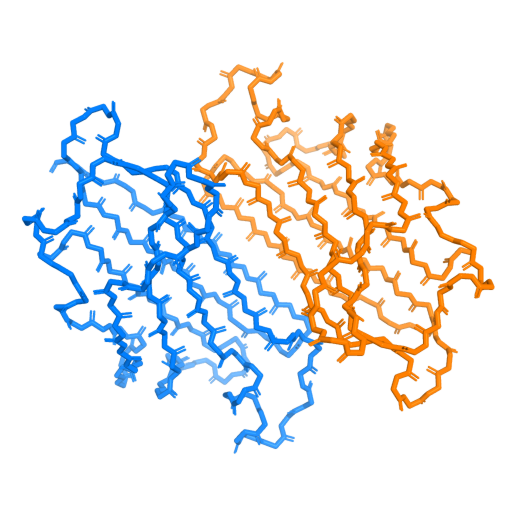87 ? 70.53900 68.70400 22.05100 1.000 30.75632 85 LEU A C 1
ATOM 582 O O . LEU A 1 87 ? 71.17900 67.64700 22.15300 1.000 31.54326 85 LEU A O 1
ATOM 587 N N . GLY A 1 88 ? 69.40100 68.78300 21.36400 1.000 29.05875 86 GLY A N 1
ATOM 588 C CA . GLY A 1 88 ? 68.88000 67.60700 20.67900 1.000 33.25662 86 GLY A CA 1
ATOM 589 C C . GLY A 1 88 ? 68.13900 66.65500 21.58600 1.000 35.66743 86 GLY A C 1
ATOM 590 O O . GLY A 1 88 ? 67.90800 65.49100 21.21100 1.000 36.82284 86 GLY A O 1
ATOM 591 N N . LEU A 1 89 ? 67.79600 67.08800 22.80200 1.000 30.79843 87 LEU A N 1
ATOM 592 C CA . LEU A 1 89 ? 67.12400 66.23300 23.75300 1.000 29.92201 87 LEU A CA 1
ATOM 593 C C . LEU A 1 89 ? 65.67200 66.66000 23.85600 1.000 34.14357 87 LEU A C 1
ATOM 594 O O . LEU A 1 89 ? 65.30600 67.82000 23.60000 1.000 37.61240 87 LEU A O 1
ATOM 599 N N . THR A 1 90 ? 64.83900 65.68800 24.20300 1.000 35.59637 88 THR A N 1
ATOM 600 C CA . THR A 1 90 ? 63.40100 65.88800 24.17500 1.000 38.24932 88 THR A CA 1
ATOM 601 C C . THR A 1 90 ? 62.99800 66.31000 25.56700 1.000 32.49863 88 THR A C 1
ATOM 602 O O . THR A 1 90 ? 63.12400 65.49300 26.50100 1.000 38.29143 88 THR A O 1
ATOM 606 N N . PRO A 1 91 ? 62.56600 67.56700 25.79900 1.000 24.89246 89 PRO A N 1
ATOM 607 C CA . PRO A 1 91 ? 62.21400 67.92600 27.16300 1.000 26.10313 89 PRO A CA 1
ATOM 608 C C . PRO A 1 91 ? 60.74100 67.67600 27.45000 1.000 23.86602 89 PRO A C 1
ATOM 609 O O . PRO A 1 91 ? 59.87600 67.79100 26.57800 1.000 27.25327 89 PRO A O 1
ATOM 613 N N . PHE A 1 92 ? 60.49000 67.37700 28.71200 1.000 21.57101 90 PHE A N 1
ATOM 614 C CA . PHE A 1 92 ? 59.09600 67.19200 29.12700 1.000 20.70775 90 PHE A CA 1
ATOM 615 C C . PHE A 1 92 ? 58.41100 68.53400 29.44900 1.000 19.87080 90 PHE A C 1
ATOM 616 O O . PHE A 1 92 ? 57.25200 68.73400 29.03400 1.000 21.07095 90 PHE A O 1
ATOM 624 N N . TYR A 1 93 ? 59.07300 69.43200 30.17500 1.000 19.15230 91 TYR A N 1
ATOM 625 C CA . TYR A 1 93 ? 58.41900 70.62900 30.71000 1.000 18.71540 91 TYR A CA 1
ATOM 626 C C . TYR A 1 93 ? 58.45200 71.77900 29.71100 1.000 21.73945 91 TYR A C 1
ATOM 627 O O . TYR A 1 93 ? 59.33700 71.89100 28.86200 1.000 21.19728 91 TYR A O 1
ATOM 636 N N . GLU A 1 94 ? 57.46100 72.64600 29.81400 1.000 19.08124 92 GLU A N 1
ATOM 637 C CA . GLU A 1 94 ? 57.46200 73.81800 28.93900 1.000 20.29454 92 GLU A CA 1
ATOM 638 C C . GLU A 1 94 ? 58.49700 74.84000 29.38600 1.000 21.85525 92 GLU A C 1
ATOM 639 O O . GLU A 1 94 ? 59.00500 75.61800 28.54900 1.000 23.82917 92 GLU A O 1
ATOM 645 N N . TYR A 1 95 ? 58.77600 74.87000 30.67100 1.000 18.62855 93 TYR A N 1
ATOM 646 C CA . TYR A 1 95 ? 59.67100 75.78900 31.35700 1.000 16.93361 93 TYR A CA 1
ATOM 647 C C . TYR A 1 95 ? 59.66400 75.46400 32.83900 1.000 19.04965 93 TYR A C 1
ATOM 648 O O . TYR A 1 95 ? 58.93600 74.52900 33.27600 1.000 20.12347 93 TYR A O 1
ATOM 657 N N . ALA A 1 96 ? 60.40300 76.20000 33.64800 1.000 18.41010 94 ALA A N 1
ATOM 658 C CA . ALA A 1 96 ? 60.34100 76.05700 35.10700 1.000 18.12059 94 ALA A CA 1
ATOM 659 C C . ALA A 1 96 ? 60.18000 77.43900 35.71100 1.000 19.55234 94 ALA A C 1
ATOM 660 O O . ALA A 1 96 ? 61.06300 78.29400 35.53300 1.000 19.56814 94 ALA A O 1
ATOM 662 N N . ASP A 1 97 ? 59.08800 77.66400 36.43600 1.000 17.96268 95 ASP A N 1
ATOM 663 C CA . ASP A 1 97 ? 58.85400 78.88700 37.20500 1.000 17.12311 95 ASP A CA 1
ATOM 664 C C . ASP A 1 97 ? 59.08300 78.60700 38.67400 1.000 20.92093 95 ASP A C 1
ATOM 665 O O . ASP A 1 97 ? 58.61100 77.57400 39.20700 1.000 22.38953 95 ASP A O 1
ATOM 670 N N . VAL A 1 98 ? 59.69300 79.57200 39.36200 1.000 19.29179 96 VAL A N 1
ATOM 671 C CA . VAL A 1 98 ? 59.92900 79.48100 40.79500 1.000 18.43642 96 VAL A CA 1
ATOM 672 C C . VAL A 1 98 ? 59.32900 80.74100 41.40000 1.000 19.56024 96 VAL A C 1
ATOM 673 O O . VAL A 1 98 ? 59.65900 81.85600 40.94400 1.000 20.57615 96 VAL A O 1
ATOM 677 N N . VAL A 1 99 ? 58.36600 80.59100 42.32500 1.000 17.27312 97 VAL A N 1
ATOM 678 C CA . VAL A 1 99 ? 57.55300 81.70200 42.81900 1.000 16.69147 97 VAL A CA 1
ATOM 679 C C . VAL A 1 99 ? 57.67200 81.77700 44.33400 1.000 17.31787 97 VAL A C 1
ATOM 680 O O . VAL A 1 99 ? 57.49000 80.76500 45.02600 1.000 19.32863 97 VAL A O 1
ATOM 684 N N . PHE A 1 100 ? 57.92800 82.97600 44.84800 1.000 17.80740 98 PHE A N 1
ATOM 685 C CA . PHE A 1 100 ? 58.17600 83.15400 46.28100 1.000 17.51526 98 PHE A CA 1
ATOM 686 C C . PHE A 1 100 ? 57.95700 84.59400 46.67400 1.000 20.95514 98 PHE A C 1
ATOM 687 O O . PHE A 1 100 ? 58.08700 85.52400 45.86300 1.000 21.26308 98 PHE A O 1
ATOM 695 N N . THR A 1 101 ? 57.69200 84.78100 47.96500 1.000 21.11832 99 THR A N 1
ATOM 696 C CA . THR A 1 101 ? 57.66500 86.11500 48.55300 1.000 23.24489 99 THR A CA 1
ATOM 697 C C . THR A 1 101 ? 59.05900 86.54100 48.99800 1.000 26.43212 99 THR A C 1
ATOM 698 O O . THR A 1 101 ? 59.78900 85.76500 49.64400 1.000 25.90837 99 THR A O 1
ATOM 702 N N . ALA A 1 102 ? 59.44700 87.77600 48.65700 1.000 24.29765 100 ALA A N 1
ATOM 703 C CA . ALA A 1 102 ? 60.74100 88.29600 49.07000 1.000 25.84257 100 ALA A CA 1
ATOM 704 C C . ALA A 1 102 ? 60.60800 89.55500 49.89200 1.000 27.36644 100 ALA A C 1
ATOM 705 O O . ALA A 1 102 ? 59.69400 90.35900 49.67500 1.000 28.27707 100 ALA A O 1
ATOM 707 N N . ASN A 1 103 ? 61.62500 89.74900 50.74600 1.000 30.90897 101 ASN A N 1
ATOM 708 C CA . ASN A 1 103 ? 61.87700 90.98400 51.49700 1.000 35.04104 101 ASN A CA 1
ATOM 709 C C . ASN A 1 103 ? 60.72000 91.34700 52.41300 1.000 35.01472 101 ASN A C 1
ATOM 710 O O . ASN A 1 103 ? 60.49200 92.52300 52.69100 1.000 39.87847 101 ASN A O 1
ATOM 715 N N . ASP A 1 104 ? 59.97900 90.35300 52.89000 1.000 34.44624 102 ASP A N 1
ATOM 716 C CA . ASP A 1 104 ? 58.83500 90.69600 53.71900 1.000 45.12383 102 ASP A CA 1
ATOM 717 C C . ASP A 1 104 ? 59.18800 90.78800 55.19300 1.000 51.82463 102 ASP A C 1
ATOM 718 O O . ASP A 1 104 ? 58.34600 91.22100 55.98600 1.000 56.16463 102 ASP A O 1
ATOM 723 N N . ALA A 1 105 ? 60.40300 90.41100 55.56900 1.000 57.34635 103 ALA A N 1
ATOM 724 C CA . ALA A 1 105 ? 60.90500 90.54800 56.93100 1.000 66.78432 103 ALA A CA 1
ATOM 725 C C . ALA A 1 105 ? 62.20500 91.34600 56.93500 1.000 69.96365 103 ALA A C 1
ATOM 726 O O . ALA A 1 105 ? 63.11700 91.08400 57.72500 1.000 76.36179 103 ALA A O 1
ATOM 728 N N . GLY A 1 106 ? 62.30300 92.32400 56.03900 1.000 62.16272 104 GLY A N 1
ATOM 729 C CA . GLY A 1 106 ? 63.53200 93.05500 55.80700 1.000 59.65978 104 GLY A CA 1
ATOM 730 C C . GLY A 1 106 ? 64.22600 92.61900 54.52300 1.000 57.16475 104 GLY A C 1
ATOM 731 O O . GLY A 1 106 ? 63.84100 91.65300 53.85500 1.000 57.60954 104 GLY A O 1
ATOM 732 N N . HIS A 1 107 ? 65.28300 93.35300 54.18600 1.000 51.86938 105 HIS A N 1
ATOM 733 C CA . HIS A 1 107 ? 66.04500 93.08500 52.97000 1.000 49.85598 105 HIS A CA 1
ATOM 734 C C . HIS A 1 107 ? 66.93000 91.85600 53.16300 1.000 45.08962 105 HIS A C 1
ATOM 735 O O . HIS A 1 107 ? 67.63600 91.73500 54.16800 1.000 44.19477 105 HIS A O 1
ATOM 742 N N . ARG A 1 108 ? 66.85700 90.91700 52.22300 1.000 38.94677 106 ARG A N 1
ATOM 743 C CA . ARG A 1 108 ? 67.70700 89.73200 52.25700 1.000 35.25686 106 ARG A CA 1
ATOM 744 C C . ARG A 1 108 ? 68.31100 89.51700 50.87500 1.000 33.32768 106 ARG A C 1
ATOM 745 O O . ARG A 1 108 ? 67.90300 90.15100 49.90300 1.000 29.73514 106 ARG A O 1
ATOM 753 N N . HIS A 1 109 ? 69.32600 88.64100 50.77100 1.000 26.80585 107 HIS A N 1
ATOM 754 C CA . HIS A 1 109 ? 69.77700 88.21400 49.45200 1.000 24.34766 107 HIS A CA 1
ATOM 755 C C . HIS A 1 109 ? 69.30100 86.78800 49.19700 1.000 22.89748 107 HIS A C 1
ATOM 756 O O . HIS A 1 109 ? 69.16600 86.00800 50.13700 1.000 23.87655 107 HIS A O 1
ATOM 763 N N . TYR A 1 110 ? 69.00900 86.48600 47.93000 1.000 18.98386 108 TYR A N 1
ATOM 764 C CA . TYR A 1 110 ? 68.41900 85.20200 47.52600 1.000 18.86805 108 TYR A CA 1
ATOM 765 C C . TYR A 1 110 ? 69.20800 84.57700 46.40300 1.000 21.04463 108 TYR A C 1
ATOM 766 O O . TYR A 1 110 ? 69.56500 85.24500 45.42200 1.000 22.95012 108 TYR A O 1
ATOM 775 N N . THR A 1 111 ? 69.43900 83.25700 46.49000 1.000 19.35758 109 THR A N 1
ATOM 776 C CA . THR A 1 111 ? 69.94700 82.50900 45.35400 1.000 20.09978 109 THR A CA 1
ATOM 777 C C . THR A 1 111 ? 68.91100 81.44200 45.01600 1.000 19.42865 109 THR A C 1
ATOM 778 O O . THR A 1 111 ? 68.48900 80.67900 45.89900 1.000 19.64446 109 THR A O 1
ATOM 782 N N . ILE A 1 112 ? 68.47200 81.44300 43.76600 1.000 16.23616 110 ILE A N 1
ATOM 783 C CA . ILE A 1 112 ? 67.55700 80.42200 43.22700 1.000 15.51765 110 ILE A CA 1
ATOM 784 C C . ILE A 1 112 ? 68.41100 79.43900 42.44000 1.000 17.80213 110 ILE A C 1
ATOM 785 O O . ILE A 1 112 ? 68.88300 79.75200 41.32100 1.000 17.51526 110 ILE A O 1
ATOM 790 N N . ALA A 1 113 ? 68.62600 78.22800 42.98600 1.000 16.07035 111 ALA A N 1
ATOM 791 C CA . ALA A 1 113 ? 69.42000 77.21100 42.32300 1.000 17.18890 111 ALA A CA 1
ATOM 792 C C . ALA A 1 113 ? 68.48900 76.25400 41.60300 1.000 18.44695 111 ALA A C 1
ATOM 793 O O . ALA A 1 113 ? 67.39000 75.99000 42.09900 1.000 17.14679 111 ALA A O 1
ATOM 795 N N . LEU A 1 114 ? 68.85900 75.82200 40.41100 1.000 15.77558 112 LEU A N 1
ATOM 796 C CA . LEU A 1 114 ? 67.98200 74.97700 39.57800 1.000 15.75452 112 LEU A CA 1
ATOM 797 C C . LEU A 1 114 ? 68.80600 73.90200 38.90300 1.000 16.56778 112 LEU A C 1
ATOM 798 O O . LEU A 1 114 ? 69.83000 74.19100 38.26500 1.000 16.54146 112 LEU A O 1
ATOM 803 N N . LEU A 1 115 ? 68.40900 72.63500 39.09200 1.000 14.88336 113 LEU A N 1
ATOM 804 C CA . LEU A 1 115 ? 69.11100 71.48900 38.54400 1.000 15.34394 113 LEU A CA 1
ATOM 805 C C . LEU A 1 115 ? 68.22000 70.86400 37.47800 1.000 16.89150 113 LEU A C 1
ATOM 806 O O . LEU A 1 115 ? 67.05900 70.53800 37.76800 1.000 17.74950 113 LEU A O 1
ATOM 811 N N . LEU A 1 116 ? 68.73800 70.63700 36.27300 1.000 16.72043 114 LEU A N 1
ATOM 812 C CA . LEU A 1 116 ? 67.88000 70.27900 35.12300 1.000 16.78886 114 LEU A CA 1
ATOM 813 C C . LEU A 1 116 ? 68.19100 68.88600 34.56300 1.000 15.81769 114 LEU A C 1
ATOM 814 O O . LEU A 1 116 ? 69.35800 68.54500 34.31700 1.000 16.05192 114 LEU A O 1
ATOM 819 N N . SER A 1 117 ? 67.13800 68.07600 34.29900 1.000 15.70451 115 SER A N 1
ATOM 820 C CA A SER A 1 117 ? 67.20400 66.90200 33.44000 0.570 15.97034 115 SER A CA 1
ATOM 821 C CA B SER A 1 117 ? 67.18500 66.89000 33.46100 0.430 16.39144 115 SER A CA 1
ATOM 822 C C . SER A 1 117 ? 66.00300 66.95400 32.50100 1.000 16.58357 115 SER A C 1
ATOM 823 O O . SER A 1 117 ? 65.05500 67.70500 32.74700 1.000 17.34155 115 SER A O 1
ATOM 828 N N . PRO A 1 118 ? 66.02400 66.21600 31.40300 1.000 17.09942 116 PRO A N 1
ATOM 829 C CA . PRO A 1 118 ? 64.87800 66.36100 30.44000 1.000 18.75225 116 PRO A CA 1
ATOM 830 C C . PRO A 1 118 ? 63.51900 66.07200 31.04900 1.000 18.84963 116 PRO A C 1
ATOM 831 O O . PRO A 1 118 ? 62.54100 66.74300 30.67900 1.000 19.83396 116 PRO A O 1
ATOM 835 N N . TYR A 1 119 ? 63.42200 65.11600 31.97900 1.000 18.13112 117 TYR A N 1
ATOM 836 C CA . TYR A 1 119 ? 62.12100 64.80000 32.59500 1.000 16.71779 117 TYR A CA 1
ATOM 837 C C . TYR A 1 119 ? 62.11000 65.08500 34.09200 1.000 19.53392 117 TYR A C 1
ATOM 838 O O . TYR A 1 119 ? 61.28200 64.47700 34.82200 1.000 20.44192 117 TYR A O 1
ATOM 847 N N . SER A 1 120 ? 62.95400 66.00000 34.58600 1.000 15.74926 118 SER A N 1
ATOM 848 C CA . SER A 1 120 ? 62.94100 66.29900 36.01100 1.000 15.79926 118 SER A CA 1
ATOM 849 C C . SER A 1 120 ? 63.64400 67.62200 36.24300 1.000 18.69961 118 SER A C 1
ATOM 850 O O . SER A 1 120 ? 64.55500 67.98500 35.48200 1.000 19.89975 118 SER A O 1
ATOM 853 N N . TYR A 1 121 ? 63.24400 68.32900 37.28700 1.000 15.44659 119 TYR A N 1
ATOM 854 C CA . TYR A 1 121 ? 64.08500 69.43700 37.74400 1.000 15.63872 119 TYR A CA 1
ATOM 855 C C . TYR A 1 121 ? 63.92500 69.59900 39.25700 1.000 19.06018 119 TYR A C 1
ATOM 856 O O . TYR A 1 121 ? 62.87400 69.22300 39.83000 1.000 17.60474 119 TYR A O 1
ATOM 865 N N . SER A 1 122 ? 64.95100 70.18300 39.88400 1.000 16.11772 120 SER A N 1
ATOM 866 C CA . SER A 1 122 ? 64.93400 70.42900 41.32000 1.000 16.05456 120 SER A CA 1
ATOM 867 C C . SER A 1 122 ? 65.30100 71.88700 41.53000 1.000 16.91255 120 SER A C 1
ATOM 868 O O . SER A 1 122 ? 66.20300 72.38700 40.83200 1.000 19.16809 120 SER A O 1
ATOM 871 N N . THR A 1 123 ? 64.68800 72.55000 42.51000 1.000 15.94928 121 THR A N 1
ATOM 872 C CA . THR A 1 123 ? 65.08600 73.92200 42.80300 1.000 15.86243 121 THR A CA 1
ATOM 873 C C . THR A 1 123 ? 65.25600 74.08500 44.30700 1.000 17.03099 121 THR A C 1
ATOM 874 O O . THR A 1 123 ? 64.56000 73.42600 45.08700 1.000 18.24429 121 THR A O 1
ATOM 878 N N . THR A 1 124 ? 66.23200 74.90600 44.72700 1.000 15.37816 122 THR A N 1
ATOM 879 C CA . THR A 1 124 ? 66.51300 75.15400 46.13100 1.000 14.59649 122 THR A CA 1
ATOM 880 C C . THR A 1 124 ? 66.76900 76.64500 46.27400 1.000 16.03613 122 THR A C 1
ATOM 881 O O . THR A 1 124 ? 67.22700 77.30100 45.33400 1.000 17.36787 122 THR A O 1
ATOM 885 N N . ALA A 1 125 ? 66.35100 77.20100 47.41300 1.000 17.04152 123 ALA A N 1
ATOM 886 C CA . ALA A 1 125 ? 66.55000 78.60900 47.68300 1.000 17.71791 123 ALA A CA 1
ATOM 887 C C . ALA A 1 125 ? 67.49300 78.75100 48.84100 1.000 16.57567 123 ALA A C 1
ATOM 888 O O . ALA A 1 125 ? 67.35800 78.08300 49.87200 1.000 20.28927 123 ALA A O 1
ATOM 890 N N . VAL A 1 126 ? 68.46100 79.67300 48.71900 1.000 16.79412 124 VAL A N 1
ATOM 891 C CA . VAL A 1 126 ? 69.34600 80.01400 49.82000 1.000 17.34682 124 VAL A CA 1
ATOM 892 C C . VAL A 1 126 ? 69.10200 81.47800 50.13500 1.000 20.11820 124 VAL A C 1
ATOM 893 O O . VAL A 1 126 ? 69.16700 82.29700 49.21500 1.000 23.94761 124 VAL A O 1
ATOM 897 N N . VAL A 1 127 ? 68.76600 81.77600 51.38800 1.000 19.76026 125 VAL A N 1
ATOM 898 C CA . VAL A 1 127 ? 68.41600 83.15300 51.80500 1.000 21.39730 125 VAL A CA 1
ATOM 899 C C . VAL A 1 127 ? 69.40500 83.61000 52.85700 1.000 25.37409 125 VAL A C 1
ATOM 900 O O . VAL A 1 127 ? 69.62200 82.89400 53.84900 1.000 25.63992 125 VAL A O 1
ATOM 904 N N . SER A 1 128 ? 70.01500 84.80800 52.66500 1.000 24.02393 126 SER A N 1
ATOM 905 C CA . SER A 1 128 ? 70.98700 85.31600 53.62800 1.000 27.35065 126 SER A CA 1
ATOM 906 C C . SER A 1 128 ? 70.70700 86.76800 53.96300 1.000 39.00204 126 SER A C 1
ATOM 907 O O . SER A 1 128 ? 69.97200 87.45600 53.25400 1.000 34.82786 126 SER A O 1
ATOM 910 N N . ASP A 1 129 ? 71.34000 87.20800 55.04600 1.000 45.78180 127 ASP A N 1
ATOM 911 C CA . ASP A 1 129 ? 71.22500 88.54800 55.57800 1.000 47.01880 127 ASP A CA 1
ATOM 912 C C . ASP A 1 129 ? 72.62300 89.05700 55.94100 1.000 56.40150 127 ASP A C 1
ATOM 913 O O . ASP A 1 129 ? 73.39900 89.45300 55.06500 1.000 62.02059 127 ASP A O 1
ATOM 918 N N . CYS B 1 15 ? 43.10300 56.30100 35.22600 1.000 44.20267 13 CYS B N 1
ATOM 919 C CA . CYS B 1 15 ? 43.48100 57.67800 35.61800 1.000 40.75489 13 CYS B CA 1
ATOM 920 C C . CYS B 1 15 ? 44.75300 58.17900 34.87700 1.000 34.49361 13 CYS B C 1
ATOM 921 O O . CYS B 1 15 ? 45.89100 57.86400 35.28100 1.000 38.34670 13 CYS B O 1
ATOM 924 N N . PRO B 1 16 ? 44.57400 58.96500 33.80700 1.000 31.59853 14 PRO B N 1
ATOM 925 C CA . PRO B 1 16 ? 45.71800 59.30100 32.94100 1.000 32.50916 14 PRO B CA 1
ATOM 926 C C . PRO B 1 16 ? 46.63500 60.35700 33.50400 1.000 32.08806 14 PRO B C 1
ATOM 927 O O . PRO B 1 16 ? 47.73000 60.55300 32.96100 1.000 31.50641 14 PRO B O 1
ATOM 931 N N . LEU B 1 17 ? 46.24300 61.05600 34.56300 1.000 28.42183 15 LEU B N 1
ATOM 932 C CA . LEU B 1 17 ? 47.07100 62.07300 35.19500 1.000 28.20865 15 LEU B CA 1
ATOM 933 C C . LEU B 1 17 ? 47.06500 61.79600 36.69000 1.000 29.01927 15 LEU B C 1
ATOM 934 O O . LEU B 1 17 ? 46.00800 61.86900 37.33800 1.000 31.44324 15 LEU B O 1
ATOM 939 N N . MET B 1 18 ? 48.22500 61.42000 37.22500 1.000 24.08183 16 MET B N 1
ATOM 940 C CA . MET B 1 18 ? 48.34900 61.09800 38.63100 1.000 22.79484 16 MET B CA 1
ATOM 941 C C . MET B 1 18 ? 49.41900 61.99400 39.24900 1.000 22.67377 16 MET B C 1
ATOM 942 O O . MET B 1 18 ? 50.26000 62.57100 38.54300 1.000 23.08698 16 MET B O 1
ATOM 947 N N . VAL B 1 19 ? 49.35400 62.15500 40.58000 1.000 20.83145 17 VAL B N 1
ATOM 948 C CA . VAL B 1 19 ? 50.40400 62.84500 41.31600 1.000 20.00240 17 VAL B CA 1
ATOM 949 C C . VAL B 1 19 ? 50.89000 61.94400 42.44600 1.000 19.94186 17 VAL B C 1
ATOM 950 O O . VAL B 1 19 ? 50.19600 61.01500 42.88400 1.000 22.57113 17 VAL B O 1
ATOM 954 N N . LYS B 1 20 ? 52.13800 62.22500 42.89100 1.000 20.03661 18 LYS B N 1
ATOM 955 C CA . LYS B 1 20 ? 52.68700 61.52500 44.05500 1.000 19.61288 18 LYS B CA 1
ATOM 956 C C . LYS B 1 20 ? 53.51700 62.55500 44.78700 1.000 20.90251 18 LYS B C 1
ATOM 957 O O . LYS B 1 20 ? 54.53500 62.99400 44.23600 1.000 20.56826 18 LYS B O 1
ATOM 963 N N . VAL B 1 21 ? 53.10700 62.96400 45.99500 1.000 18.46537 19 VAL B N 1
ATOM 964 C CA . VAL B 1 21 ? 53.82600 64.01800 46.71700 1.000 18.04953 19 VAL B CA 1
ATOM 965 C C . VAL B 1 21 ? 54.40900 63.49000 48.00100 1.000 17.71528 19 VAL B C 1
ATOM 966 O O . VAL B 1 21 ? 53.69800 62.84300 48.77500 1.000 18.10743 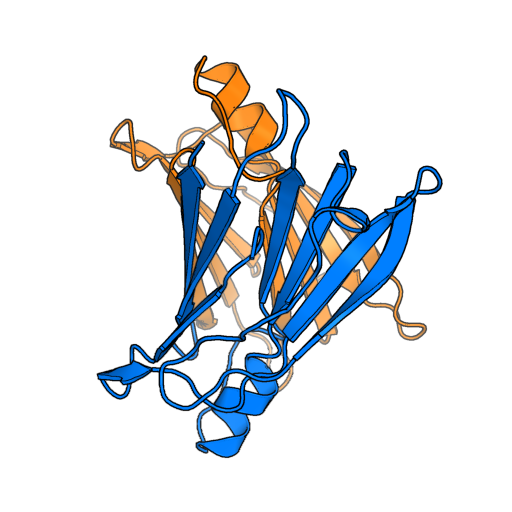19 VAL B O 1
ATOM 970 N N . LEU B 1 22 ? 55.71200 63.74400 48.22800 1.000 18.82857 20 LEU B N 1
ATOM 971 C CA . LEU B 1 22 ? 56.43700 63.21500 49.38300 1.000 18.69961 20 LEU B CA 1
ATOM 972 C C . LEU B 1 22 ? 57.01400 64.36200 50.19600 1.000 17.01783 20 LEU B C 1
ATOM 973 O O . LEU B 1 22 ? 57.37700 65.38900 49.63500 1.000 18.84173 20 LEU B O 1
ATOM 978 N N . ASP B 1 23 ? 57.13200 64.14600 51.49400 1.000 16.58620 21 ASP B N 1
ATOM 979 C CA . ASP B 1 23 ? 57.68800 65.12400 52.46200 1.000 17.63633 21 ASP B CA 1
ATOM 980 C C . ASP B 1 23 ? 59.08400 64.62000 52.82300 1.000 18.08112 21 ASP B C 1
ATOM 981 O O . ASP B 1 23 ? 59.26200 63.59400 53.51200 1.000 19.39969 21 ASP B O 1
ATOM 986 N N . ALA B 1 24 ? 60.09000 65.40300 52.37000 1.000 17.10205 22 ALA B N 1
ATOM 987 C CA . ALA B 1 24 ? 61.50000 65.06600 52.58000 1.000 17.40209 22 ALA B CA 1
ATOM 988 C C . ALA B 1 24 ? 61.97600 65.31900 54.00300 1.000 18.61013 22 ALA B C 1
ATOM 989 O O . ALA B 1 24 ? 63.07600 64.86200 54.35500 1.000 18.92069 22 ALA B O 1
ATOM 991 N N . VAL B 1 25 ? 61.23000 66.10400 54.77700 1.000 18.62592 23 VAL B N 1
ATOM 992 C CA . VAL B 1 25 ? 61.58100 66.40100 56.15600 1.000 18.64434 23 VAL B CA 1
ATOM 993 C C . VAL B 1 25 ? 61.16000 65.28000 57.07600 1.000 20.63142 23 VAL B C 1
ATOM 994 O O . VAL B 1 25 ? 61.88400 64.87200 57.98200 1.000 21.65523 23 VAL B O 1
ATOM 998 N N . ARG B 1 26 ? 59.90600 64.80400 56.91000 1.000 18.99175 24 ARG B N 1
ATOM 999 C CA . ARG B 1 26 ? 59.33000 63.82700 57.81500 1.000 19.43128 24 ARG B CA 1
ATOM 1000 C C . ARG B 1 26 ? 59.40500 62.38200 57.29600 1.000 19.26020 24 ARG B C 1
ATOM 1001 O O . ARG B 1 26 ? 59.11900 61.45400 58.08100 1.000 21.95790 24 ARG B O 1
ATOM 1009 N N . GLY B 1 27 ? 59.66800 62.19700 55.99700 1.000 19.35232 25 GLY B N 1
ATOM 1010 C CA . GLY B 1 27 ? 59.74200 60.80800 55.51200 1.000 19.64709 25 GLY B CA 1
ATOM 1011 C C . GLY B 1 27 ? 58.39800 60.15300 55.36500 1.000 19.46023 25 GLY B C 1
ATOM 1012 O O . GLY B 1 27 ? 58.26100 58.97800 55.66300 1.000 21.01041 25 GLY B O 1
ATOM 1013 N N . VAL B 1 28 ? 57.40800 60.92900 54.94300 1.000 20.46824 26 VAL B N 1
ATOM 1014 C CA . VAL B 1 28 ? 56.04100 60.40500 54.77300 1.000 19.99450 26 VAL B CA 1
ATOM 1015 C C . VAL B 1 28 ? 55.49200 61.00100 53.49300 1.000 19.40759 26 VAL B C 1
ATOM 1016 O O . VAL B 1 28 ? 55.93800 62.05700 53.05000 1.000 18.60749 26 VAL B O 1
ATOM 1020 N N . PRO B 1 29 ? 54.45200 60.40000 52.91200 1.000 19.92871 27 PRO B N 1
ATOM 1021 C CA . PRO B 1 29 ? 53.74700 61.11800 51.83500 1.000 20.46035 27 PRO B CA 1
ATOM 1022 C C . PRO B 1 29 ? 53.07900 62.36900 52.38400 1.000 20.66300 27 PRO B C 1
ATOM 1023 O O . PRO B 1 29 ? 52.70100 62.44100 53.56400 1.000 22.85800 27 PRO B O 1
ATOM 1027 N N . ALA B 1 30 ? 52.98800 63.38500 51.52300 1.000 19.02333 28 ALA B N 1
ATOM 1028 C CA . ALA B 1 30 ? 52.44100 64.69300 51.90800 1.000 19.08387 28 ALA B CA 1
ATOM 1029 C C . ALA B 1 30 ? 50.92500 64.66400 51.67500 1.000 21.02884 28 ALA B C 1
ATOM 1030 O O . ALA B 1 30 ? 50.48800 64.73300 50.53200 1.000 21.74471 28 ALA B O 1
ATOM 1032 N N . SER B 1 31 ? 50.14600 64.54800 52.75700 1.000 19.97345 29 SER B N 1
ATOM 1033 C CA . SER B 1 31 ? 48.70000 64.55200 52.60800 1.000 19.53392 29 SER B CA 1
ATOM 1034 C C . SER B 1 31 ? 48.15900 65.96200 52.75100 1.000 20.81039 29 SER B C 1
ATOM 1035 O O . SER B 1 31 ? 48.82900 66.87100 53.23300 1.000 21.32098 29 SER B O 1
ATOM 1038 N N . ASN B 1 32 ? 46.92000 66.12800 52.28800 1.000 21.37362 30 ASN B N 1
ATOM 1039 C CA . ASN B 1 32 ? 46.19300 67.40100 52.35900 1.000 25.51885 30 ASN B CA 1
ATOM 1040 C C . ASN B 1 32 ? 46.81400 68.51000 51.53900 1.000 26.55582 30 ASN B C 1
ATOM 1041 O O . ASN B 1 32 ? 46.51400 69.67300 51.77800 1.000 30.15098 30 ASN B O 1
ATOM 1046 N N . VAL B 1 33 ? 47.60900 68.20500 50.51600 1.000 19.51023 31 VAL B N 1
ATOM 1047 C CA . VAL B 1 33 ? 48.14100 69.22600 49.61600 1.000 18.06796 31 VAL B CA 1
ATOM 1048 C C . VAL B 1 33 ? 47.08500 69.50200 48.55000 1.000 20.24453 31 VAL B C 1
ATOM 1049 O O . VAL B 1 33 ? 46.68700 68.59600 47.79300 1.000 21.76314 31 VAL B O 1
ATOM 1053 N N . ALA B 1 34 ? 46.63800 70.75400 48.46800 1.000 20.48930 32 ALA B N 1
ATOM 1054 C CA . ALA B 1 34 ? 45.63300 71.14300 47.47600 1.000 22.20529 32 ALA B CA 1
ATOM 1055 C C . ALA B 1 34 ? 46.26200 71.25600 46.09100 1.000 21.23939 32 ALA B C 1
ATOM 1056 O O . ALA B 1 34 ? 47.33000 71.87400 45.91300 1.000 21.95790 32 ALA B O 1
ATOM 1058 N N . VAL B 1 35 ? 45.60500 70.66300 45.11200 1.000 19.57340 33 VAL B N 1
ATOM 1059 C CA . VAL B 1 35 ? 46.09600 70.59300 43.74600 1.000 20.41034 33 VAL B CA 1
ATOM 1060 C C . VAL B 1 35 ? 45.01100 71.08300 42.79300 1.000 21.75787 33 VAL B C 1
ATOM 1061 O O . VAL B 1 35 ? 43.80700 70.75900 42.92300 1.000 23.42386 33 VAL B O 1
ATOM 1065 N N . LYS B 1 36 ? 45.42900 71.91100 41.81800 1.000 22.68430 34 LYS B N 1
ATOM 1066 C CA . LYS B 1 36 ? 44.56000 72.31400 40.73100 1.000 22.80010 34 LYS B CA 1
ATOM 1067 C C . LYS B 1 36 ? 45.18200 71.96100 39.39600 1.000 24.53978 34 LYS B C 1
ATOM 1068 O O . LYS B 1 36 ? 46.39800 72.08900 39.22700 1.000 23.95287 34 LYS B O 1
ATOM 1074 N N . VAL B 1 37 ? 44.35600 71.50800 38.45400 1.000 22.68167 35 VAL B N 1
ATOM 1075 C CA . VAL B 1 37 ? 44.80400 71.17700 37.10700 1.000 23.94234 35 VAL B CA 1
ATOM 1076 C C . VAL B 1 37 ? 44.19400 72.18700 36.14600 1.000 25.87679 35 VAL B C 1
ATOM 1077 O O . VAL B 1 37 ? 42.97800 72.37900 36.14400 1.000 26.28736 35 VAL B O 1
ATOM 1081 N N . PHE B 1 38 ? 45.04700 72.85300 35.34500 1.000 26.25052 36 PHE B N 1
ATOM 1082 C CA . PHE B 1 38 ? 44.58500 73.79700 34.34100 1.000 25.15302 36 PHE B CA 1
ATOM 1083 C C . PHE B 1 38 ? 45.02400 73.32600 32.96400 1.000 31.07478 36 PHE B C 1
ATOM 1084 O O . PHE B 1 38 ? 46.05600 72.64900 32.83500 1.000 26.87427 36 PHE B O 1
ATOM 1092 N N . LYS B 1 39 ? 44.30200 73.76800 31.94800 1.000 31.03267 37 LYS B N 1
ATOM 1093 C CA . LYS B 1 39 ? 44.69700 73.55600 30.56400 1.000 31.78013 37 LYS B CA 1
ATOM 1094 C C . LYS B 1 39 ? 44.68300 74.89800 29.84800 1.000 35.32792 37 LYS B C 1
ATOM 1095 O O . LYS B 1 39 ? 43.77200 75.70800 30.03600 1.000 36.06485 37 LYS B O 1
ATOM 1101 N N . GLN B 1 40 ? 45.70900 75.14100 29.03900 1.000 35.30423 38 GLN B N 1
ATOM 1102 C CA . GLN B 1 40 ? 45.84100 76.41800 28.34800 1.000 41.01281 38 GLN B CA 1
ATOM 1103 C C . GLN B 1 40 ? 44.89000 76.51300 27.16200 1.000 46.65033 38 GLN B C 1
ATOM 1104 O O . GLN B 1 40 ? 44.68600 75.53800 26.43100 1.000 43.16044 38 GLN B O 1
ATOM 1110 N N . ASP B 1 41 ? 44.26900 77.69300 27.02700 1.000 48.59530 39 ASP B N 1
ATOM 1111 C CA . ASP B 1 41 ? 43.33100 78.01300 25.96400 1.000 56.93577 39 ASP B CA 1
ATOM 1112 C C . ASP B 1 41 ? 44.01200 78.10300 24.61900 1.000 59.46239 39 ASP B C 1
ATOM 1113 O O . ASP B 1 41 ? 45.19600 78.43800 24.51600 1.000 59.52819 39 ASP B O 1
ATOM 1118 N N . GLU B 1 42 ? 43.22200 77.81200 23.58700 1.000 72.74030 40 GLU B N 1
ATOM 1119 C CA . GLU B 1 42 ? 43.43400 78.38400 22.26600 1.000 80.93339 40 GLU B CA 1
ATOM 1120 C C . GLU B 1 42 ? 43.90800 79.83100 22.39200 1.000 81.73085 40 GLU B C 1
ATOM 1121 O O . GLU B 1 42 ? 44.96100 80.20300 21.86400 1.000 79.93327 40 GLU B O 1
ATOM 1127 N N . SER B 1 43 ? 43.15600 80.64800 23.13900 1.000 83.31525 41 SER B N 1
ATOM 1128 C CA . SER B 1 43 ? 43.59900 82.00000 23.46700 1.000 80.28331 41 SER B CA 1
ATOM 1129 C C . SER B 1 43 ? 44.98300 82.01400 24.10100 1.000 76.74868 41 SER B C 1
ATOM 1130 O O . SER B 1 43 ? 45.80300 82.88400 23.79300 1.000 78.63311 41 SER B O 1
ATOM 1133 N N . GLY B 1 44 ? 45.25600 81.07400 25.00600 1.000 70.80849 42 GLY B N 1
ATOM 1134 C CA . GLY B 1 44 ? 46.48400 81.06900 25.77400 1.000 62.08376 42 GLY B CA 1
ATOM 1135 C C . GLY B 1 44 ? 46.29200 81.25400 27.26400 1.000 57.33582 42 GLY B C 1
ATOM 1136 O O . GLY B 1 44 ? 47.28200 81.29000 28.00100 1.000 58.65177 42 GLY B O 1
ATOM 1137 N N . SER B 1 45 ? 45.05600 81.37100 27.72700 1.000 54.84605 43 SER B N 1
ATOM 1138 C CA . SER B 1 45 ? 44.74300 81.55600 29.13400 1.000 51.83779 43 SER B CA 1
ATOM 1139 C C . SER B 1 45 ? 44.55100 80.19500 29.80200 1.000 44.78695 43 SER B C 1
ATOM 1140 O O . SER B 1 45 ? 44.18400 79.21400 29.15400 1.000 46.63454 43 SER B O 1
ATOM 1143 N N . TRP B 1 46 ? 44.77000 80.15700 31.11000 1.000 43.29730 44 TRP B N 1
ATOM 1144 C CA . TRP B 1 46 ? 44.62300 78.92500 31.87400 1.000 39.17575 44 TRP B CA 1
ATOM 1145 C C . TRP B 1 46 ? 43.17000 78.71500 32.28000 1.000 41.52603 44 TRP B C 1
ATOM 1146 O O . TRP B 1 46 ? 42.57900 79.58300 32.93000 1.000 46.67139 44 TRP B O 1
ATOM 1157 N N . GLN B 1 47 ? 42.59600 77.57100 31.90900 1.000 34.44624 45 GLN B N 1
ATOM 1158 C CA . GLN B 1 47 ? 41.24900 77.21000 32.33400 1.000 39.78635 45 GLN B CA 1
ATOM 1159 C C . GLN B 1 47 ? 41.33200 76.07600 33.34200 1.000 37.77032 45 GLN B C 1
ATOM 1160 O O . GLN B 1 47 ? 41.96300 75.04400 33.07100 1.000 35.40161 45 GLN B O 1
ATOM 1166 N N . GLN B 1 48 ? 40.70400 76.26000 34.50500 1.000 32.86710 46 GLN B N 1
ATOM 1167 C CA . GLN B 1 48 ? 40.73900 75.21000 35.50900 1.000 32.24860 46 GLN B CA 1
ATOM 1168 C C . GLN B 1 48 ? 39.85300 74.03600 35.11300 1.000 29.26404 46 GLN B C 1
ATOM 1169 O O . GLN B 1 48 ? 38.64500 74.20500 34.81900 1.000 33.76984 46 GLN B O 1
ATOM 1175 N N . LEU B 1 49 ? 40.44900 72.84000 35.09500 1.000 29.84042 47 LEU B N 1
ATOM 1176 C CA . LEU B 1 49 ? 39.72300 71.61000 34.78900 1.000 32.58549 47 LEU B CA 1
ATOM 1177 C C . LEU B 1 49 ? 39.35900 70.80500 36.01600 1.000 29.09296 47 LEU B C 1
ATOM 1178 O O . LEU B 1 49 ? 38.28000 70.19900 36.01100 1.000 35.27265 47 LEU B O 1
ATOM 1183 N N . SER B 1 50 ? 40.18600 70.80900 37.05800 1.000 27.94019 48 SER B N 1
ATOM 1184 C CA . SER B 1 50 ? 39.85800 70.01500 38.23900 1.000 31.70907 48 SER B CA 1
ATOM 1185 C C . SER B 1 50 ? 40.62600 70.49500 39.46000 1.000 28.55606 48 SER B C 1
ATOM 1186 O O . SER B 1 50 ? 41.60900 71.25300 39.37900 1.000 26.44528 48 SER B O 1
ATOM 1189 N N . THR B 1 51 ? 40.14900 70.04800 40.61300 1.000 26.91902 49 THR B N 1
ATOM 1190 C CA . THR B 1 51 ? 40.79000 70.37100 41.87400 1.000 26.51371 49 THR B CA 1
ATOM 1191 C C . THR B 1 51 ? 40.66400 69.16800 42.80800 1.000 31.16426 49 THR B C 1
ATOM 1192 O O . THR B 1 51 ? 39.65900 68.46200 42.80900 1.000 34.15410 49 THR B O 1
ATOM 1196 N N . GLY B 1 52 ? 41.68700 68.94200 43.60900 1.000 28.03231 50 G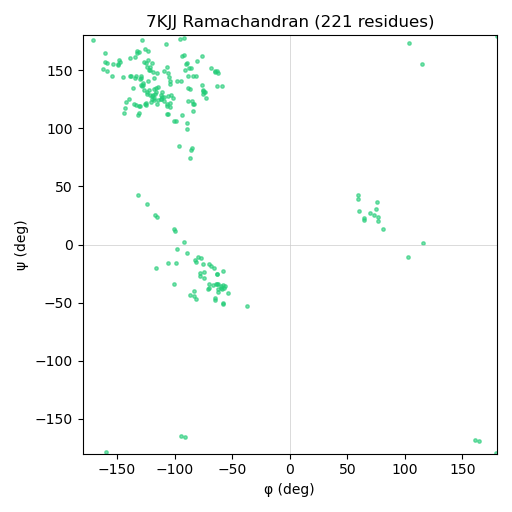LY B N 1
ATOM 1197 C CA . GLY B 1 52 ? 41.62400 67.83200 44.54600 1.000 29.87727 50 GLY B CA 1
ATOM 1198 C C . GLY B 1 52 ? 42.63800 68.09200 45.63800 1.000 26.07418 50 GLY B C 1
ATOM 1199 O O . GLY B 1 52 ? 43.262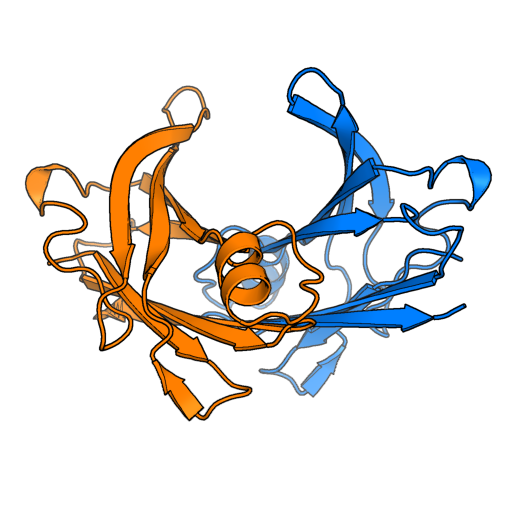00 69.15100 45.69400 1.000 24.83456 50 GLY B O 1
ATOM 1200 N N . VAL B 1 53 ? 42.72100 67.15400 46.55800 1.000 24.23185 51 VAL B N 1
ATOM 1201 C CA . VAL B 1 53 ? 43.63500 67.24000 47.69200 1.000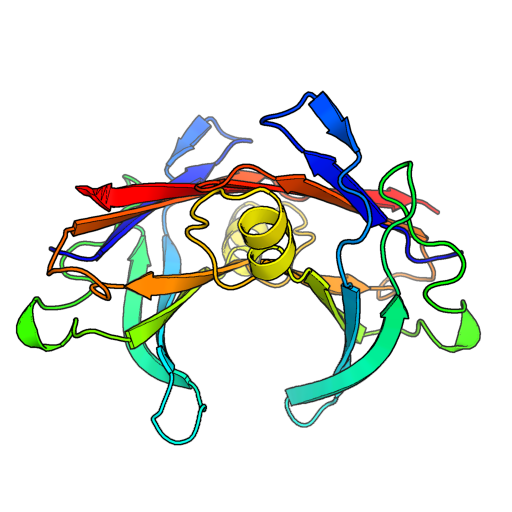 23.98445 51 VAL B CA 1
ATOM 1202 C C . VAL B 1 53 ? 44.30400 65.88500 47.88000 1.000 21.02094 51 VAL B C 1
ATOM 1203 O O . VAL B 1 53 ? 43.64300 64.84100 47.76800 1.000 24.02656 51 VAL B O 1
ATOM 1207 N N . THR B 1 54 ? 45.63700 65.90400 48.09500 1.000 20.04714 52 THR B N 1
ATOM 1208 C CA . THR B 1 54 ? 46.30500 64.60600 48.23000 1.000 21.59996 52 THR B CA 1
ATOM 1209 C C . THR B 1 54 ? 45.79600 63.83600 49.45400 1.000 22.67640 52 THR B C 1
ATOM 1210 O O . THR B 1 54 ? 45.40000 64.40600 50.48000 1.000 23.30543 52 THR B O 1
ATOM 1214 N N . ASN B 1 55 ? 45.80800 62.53000 49.33000 1.000 22.41321 53 ASN B N 1
ATOM 1215 C CA . ASN B 1 55 ? 45.35700 61.65700 50.40600 1.000 22.15002 53 ASN B CA 1
ATOM 1216 C C . ASN B 1 55 ? 46.54300 61.20700 51.26600 1.000 22.19213 53 ASN B C 1
ATOM 1217 O O . ASN B 1 55 ? 47.65100 61.73600 51.17200 1.000 22.62640 53 ASN B O 1
ATOM 1222 N N . GLU B 1 56 ? 46.34200 60.16700 52.09000 1.000 28.97979 54 GLU B N 1
ATOM 1223 C CA . GLU B 1 56 ? 47.39900 59.74000 53.01200 1.000 28.30603 54 GLU B CA 1
ATOM 1224 C C . GLU B 1 56 ? 48.60200 59.14100 52.31700 1.000 26.35316 54 GLU B C 1
ATOM 1225 O O . GLU B 1 56 ? 49.69400 59.05300 52.92000 1.000 30.17730 54 GLU B O 1
ATOM 1231 N N . THR B 1 57 ? 48.45400 58.71300 51.06600 1.000 24.49767 55 THR B N 1
ATOM 1232 C CA . THR B 1 57 ? 49.58200 58.20700 50.30500 1.000 24.66348 55 THR B CA 1
ATOM 1233 C C . THR B 1 57 ? 50.15300 59.25900 49.34800 1.000 21.49468 55 THR B C 1
ATOM 1234 O O . THR B 1 57 ? 51.00600 58.94000 48.50800 1.000 23.62915 55 THR B O 1
ATOM 1238 N N . GLY B 1 58 ? 49.73700 60.51200 49.49900 1.000 19.91555 56 GLY B N 1
ATOM 1239 C CA . GLY B 1 58 ? 50.25100 61.61600 48.67500 1.000 20.18400 56 GLY B CA 1
ATOM 1240 C C . GLY B 1 58 ? 49.73000 61.61400 47.24200 1.000 21.05252 56 GLY B C 1
ATOM 1241 O O . GLY B 1 58 ? 50.33400 62.21800 46.36700 1.000 19.68394 56 GLY B O 1
ATOM 1242 N N . GLU B 1 59 ? 48.56400 61.03200 46.99700 1.000 20.91303 57 GLU B N 1
ATOM 1243 C CA . GLU B 1 59 ? 48.02800 60.81900 45.65000 1.000 20.61563 57 GLU B CA 1
ATOM 1244 C C . GLU B 1 59 ? 46.62800 61.42800 45.55300 1.000 22.39479 57 GLU B C 1
ATOM 1245 O O . GLU B 1 59 ? 46.01600 61.76200 46.57100 1.000 22.97381 57 GLU B O 1
ATOM 1251 N N . ILE B 1 60 ? 46.10700 61.53600 44.32500 1.000 22.82642 58 ILE B N 1
ATOM 1252 C CA . ILE B 1 60 ? 44.70800 61.97500 44.13000 1.000 23.83180 58 ILE B CA 1
ATOM 1253 C C . ILE B 1 60 ? 44.05600 61.02000 43.12400 1.000 26.19261 58 ILE B C 1
ATOM 1254 O O . ILE B 1 60 ? 44.52000 60.92200 41.98000 1.000 30.51945 58 ILE B O 1
ATOM 1259 N N . HIS B 1 61 ? 43.00800 60.34600 43.53800 1.000 31.50904 59 HIS B N 1
ATOM 1260 C CA . HIS B 1 61 ? 42.28300 59.48900 42.61000 1.000 38.18089 59 HIS B CA 1
ATOM 1261 C C . HIS B 1 61 ? 41.32600 60.33400 41.79300 1.000 38.95993 59 HIS B C 1
ATOM 1262 O O . HIS B 1 61 ? 40.75500 61.30200 42.30000 1.000 33.62245 59 HIS B O 1
ATOM 1269 N N . ASN B 1 62 ? 41.15300 59.94700 40.51600 1.000 40.20219 60 ASN B N 1
ATOM 1270 C CA . ASN B 1 62 ? 40.16100 60.55000 39.61400 1.000 37.54924 60 ASN B CA 1
ATOM 1271 C C . ASN B 1 62 ? 40.42300 62.03800 39.45200 1.000 35.56216 60 ASN B C 1
ATOM 1272 O O . ASN B 1 62 ? 39.51700 62.86500 39.41300 1.000 38.26775 60 ASN B O 1
ATOM 1277 N N . LEU B 1 63 ? 41.69400 62.38100 39.37300 1.000 33.63035 61 LEU B N 1
ATOM 1278 C CA . LEU B 1 63 ? 42.03700 63.77400 39.23000 1.000 31.91172 61 LEU B CA 1
ATOM 1279 C C . LEU B 1 63 ? 41.47300 64.34400 37.93300 1.000 35.60164 61 LEU B C 1
ATOM 1280 O O . LEU B 1 63 ? 41.08300 65.51900 37.88400 1.000 45.30017 61 LEU B O 1
ATOM 1285 N N . ILE B 1 64 ? 41.41300 63.53100 36.87900 1.000 37.35974 62 ILE B N 1
ATOM 1286 C CA . ILE B 1 64 ? 40.86000 63.96100 35.60200 1.000 43.39468 62 ILE B CA 1
ATOM 1287 C C . ILE B 1 64 ? 40.34300 62.74300 34.84800 1.000 43.07359 62 ILE B C 1
ATOM 1288 O O . ILE B 1 64 ? 40.91100 61.64900 34.93600 1.000 42.07347 62 ILE B O 1
ATOM 1293 N N . THR B 1 65 ? 39.24700 62.92800 34.09800 1.000 43.61839 63 THR B N 1
ATOM 1294 C CA . THR B 1 65 ? 38.77600 61.81000 33.30700 1.000 41.11019 63 THR B CA 1
ATOM 1295 C C . THR B 1 65 ? 39.58400 61.67800 32.03100 1.000 40.14166 63 THR B C 1
ATOM 1296 O O . THR B 1 65 ? 40.17600 62.64200 31.53800 1.000 40.61540 63 THR B O 1
ATOM 1300 N N . GLU B 1 66 ? 39.56900 60.46400 31.47000 1.000 42.81829 64 GLU B N 1
ATOM 1301 C CA . GLU B 1 66 ? 40.17300 60.27100 30.15500 1.000 49.04799 64 GLU B CA 1
ATOM 1302 C C . GLU B 1 66 ? 39.54300 61.21600 29.13200 1.000 48.94271 64 GLU B C 1
ATOM 1303 O O . GLU B 1 66 ? 40.23300 61.74200 28.25000 1.000 45.22648 64 GLU B O 1
ATOM 1309 N N . GLU B 1 67 ? 38.23500 61.47800 29.26300 1.000 49.29802 65 GLU B N 1
ATOM 1310 C CA . GLU B 1 67 ? 37.54200 62.31500 28.28500 1.000 51.35353 65 GLU B CA 1
ATOM 1311 C C . GLU B 1 67 ? 37.96700 63.78000 28.37800 1.000 48.48213 65 GLU B C 1
ATOM 1312 O O . GLU B 1 67 ? 38.11400 64.45000 27.35000 1.000 51.94833 65 GLU B O 1
ATOM 1318 N N . ALA B 1 68 ? 38.20800 64.30000 29.59300 1.000 42.45509 66 ALA B N 1
ATOM 1319 C CA . ALA B 1 68 ? 38.58200 65.70200 29.69700 1.000 41.99714 66 ALA B CA 1
ATOM 1320 C C . ALA B 1 68 ? 40.06500 65.91600 29.41600 1.000 43.58944 66 ALA B C 1
ATOM 1321 O O . ALA B 1 68 ? 40.47600 67.05700 29.18300 1.000 44.46323 66 ALA B O 1
ATOM 1323 N N . PHE B 1 69 ? 40.86400 64.84600 29.42900 1.000 43.00252 67 PHE B N 1
ATOM 1324 C CA . PHE B 1 69 ? 42.32200 64.95000 29.35300 1.000 40.46011 67 PHE B CA 1
ATOM 1325 C C . PHE B 1 69 ? 42.73200 64.76400 27.89600 1.000 40.69698 67 PHE B C 1
ATOM 1326 O O . PHE B 1 69 ? 43.03400 63.66500 27.44900 1.000 48.89270 67 PHE B O 1
ATOM 1334 N N . THR B 1 70 ? 42.68900 65.85800 27.13900 1.000 39.82056 68 THR B N 1
ATOM 1335 C CA . THR B 1 70 ? 42.96300 65.87100 25.71400 1.000 37.76769 68 THR B CA 1
ATOM 1336 C C . THR B 1 70 ? 44.31100 66.52400 25.46500 1.000 39.18628 68 THR B C 1
ATOM 1337 O O . THR B 1 70 ? 44.95100 67.05200 26.37700 1.000 38.93098 68 THR B O 1
ATOM 1341 N N . GLU B 1 71 ? 44.73800 66.46200 24.20500 1.000 43.97633 69 GLU B N 1
ATOM 1342 C CA . GLU B 1 71 ? 46.02400 67.03100 23.84100 1.000 41.51287 69 GLU B CA 1
ATOM 1343 C C . GLU B 1 71 ? 46.06200 68.51600 24.18200 1.000 35.98589 69 GLU B C 1
ATOM 1344 O O . GLU B 1 71 ? 45.10900 69.25500 23.90000 1.000 41.08651 69 GLU B O 1
ATOM 1350 N N . GLY B 1 72 ? 47.17000 68.95900 24.76200 1.000 34.36201 70 GLY B N 1
ATOM 1351 C CA . GLY B 1 72 ? 47.34300 70.37300 25.01700 1.000 35.62796 70 GLY B CA 1
ATOM 1352 C C . GLY B 1 72 ? 48.40700 70.62200 26.06900 1.000 34.64889 70 GLY B C 1
ATOM 1353 O O . GLY B 1 72 ? 49.17500 69.73300 26.43000 1.000 32.04332 70 GLY B O 1
ATOM 1354 N N . VAL B 1 73 ? 48.44900 71.87000 26.53700 1.000 33.55665 71 VAL B N 1
ATOM 1355 C CA . VAL B 1 73 ? 49.40200 72.29700 27.53800 1.000 31.42219 71 VAL B CA 1
ATOM 1356 C C . VAL B 1 73 ? 48.69900 72.38600 28.87700 1.000 26.41633 71 VAL B C 1
ATOM 1357 O O . VAL B 1 73 ? 47.64300 73.04600 28.99300 1.000 29.07454 71 VAL B O 1
ATOM 1361 N N . TYR B 1 74 ? 49.29600 71.74000 29.87900 1.000 24.43714 72 TYR B N 1
ATOM 1362 C CA . TYR B 1 74 ? 48.73200 71.60100 31.21600 1.000 25.80309 72 TYR B CA 1
ATOM 1363 C C . TYR B 1 74 ? 49.60500 72.24500 32.27200 1.000 26.04260 72 TYR B C 1
ATOM 1364 O O . TYR B 1 74 ? 50.85200 72.25300 32.17400 1.000 23.02381 72 TYR B O 1
ATOM 1373 N N . LYS B 1 75 ? 48.94800 72.74800 33.32100 1.000 21.30519 73 LYS B N 1
ATOM 1374 C CA . LYS B 1 75 ? 49.61700 73.26400 34.50200 1.000 20.80513 73 LYS B CA 1
ATOM 1375 C C . LYS B 1 75 ? 49.03300 72.52000 35.68300 1.000 22.78957 73 LYS B C 1
ATOM 1376 O O . LYS B 1 75 ? 47.81700 72.54700 35.88600 1.000 24.38713 73 LYS B O 1
ATOM 1382 N N . VAL B 1 76 ? 49.88500 71.84700 36.44000 1.000 21.07358 74 VAL B N 1
ATOM 1383 C CA . VAL B 1 76 ? 49.44700 71.23300 37.69600 1.000 19.83659 74 VAL B CA 1
ATOM 1384 C C . VAL B 1 76 ? 50.00900 72.06700 38.84300 1.000 19.11808 74 VAL B C 1
ATOM 1385 O O . VAL B 1 76 ? 51.23400 72.26000 38.95100 1.000 19.00754 74 VAL B O 1
ATOM 1389 N N . HIS B 1 77 ? 49.12000 72.62400 39.65900 1.000 18.87858 75 HIS B N 1
ATOM 1390 C CA . HIS B 1 77 ? 49.44800 73.60500 40.67900 1.000 19.59445 75 HIS B CA 1
ATOM 1391 C C . HIS B 1 77 ? 49.31300 72.99100 42.07100 1.000 21.16306 75 HIS B C 1
ATOM 1392 O O . HIS B 1 77 ? 48.22700 72.52900 42.42700 1.000 21.38941 75 HIS B O 1
ATOM 1399 N N . PHE B 1 78 ? 50.37700 73.03500 42.86200 1.000 18.09691 76 PHE B N 1
ATOM 1400 C CA . PHE B 1 78 ? 50.38500 72.44300 44.20700 1.000 16.87308 76 PHE B CA 1
ATOM 1401 C C . PHE B 1 78 ? 50.52600 73.53900 45.24600 1.000 19.28126 76 PHE B C 1
ATOM 1402 O O . PHE B 1 78 ? 51.49900 74.31900 45.20900 1.000 17.99426 76 PHE B O 1
ATOM 1410 N N . ASP B 1 79 ? 49.58300 73.60000 46.19500 1.000 19.25231 77 ASP B N 1
ATOM 1411 C CA . ASP B 1 79 ? 49.70100 74.62600 47.25600 1.000 17.02309 77 ASP B CA 1
ATOM 1412 C C . ASP B 1 79 ? 50.60200 74.04900 48.33800 1.000 19.90502 77 ASP B C 1
ATOM 1413 O O . ASP B 1 79 ? 50.16900 73.54600 49.37200 1.000 19.78395 77 ASP B O 1
ATOM 1418 N N . THR B 1 80 ? 51.92900 74.18500 48.10000 1.000 17.16522 78 THR B N 1
ATOM 1419 C CA . THR B 1 80 ? 52.90800 73.70400 49.08000 1.000 16.52040 78 THR B CA 1
ATOM 1420 C C . THR B 1 80 ? 53.00600 74.62200 50.30300 1.000 16.00455 78 THR B C 1
ATOM 1421 O O . THR B 1 80 ? 53.47400 74.17600 51.37700 1.000 18.44432 78 THR B O 1
ATOM 1425 N N . LYS B 1 81 ? 52.62400 75.90300 50.13400 1.000 16.94677 79 LYS B N 1
ATOM 1426 C CA . LYS B 1 81 ? 52.77300 76.85700 51.23300 1.000 17.37050 79 LYS B CA 1
ATOM 1427 C C . LYS B 1 81 ? 51.87500 76.47600 52.39700 1.000 19.34969 79 LYS B C 1
ATOM 1428 O O . LYS B 1 81 ? 52.31900 76.42200 53.55500 1.000 19.02597 79 LYS B O 1
ATOM 1434 N N . THR B 1 82 ? 50.58600 76.18000 52.11200 1.000 17.60737 80 THR B N 1
ATOM 1435 C CA . THR B 1 82 ? 49.69300 75.78900 53.21100 1.000 18.60223 80 THR B CA 1
ATOM 1436 C C . THR B 1 82 ? 50.14600 74.48300 53.85800 1.000 18.25219 80 THR B C 1
ATOM 1437 O O . THR B 1 82 ? 50.04000 74.32200 55.09000 1.000 20.04451 80 THR B O 1
ATOM 1441 N N . TYR B 1 83 ? 50.71100 73.56500 53.05500 1.000 17.43104 81 TYR B N 1
ATOM 1442 C CA . TYR B 1 83 ? 51.20600 72.32000 53.62200 1.000 17.87056 81 TYR B CA 1
ATOM 1443 C C . TYR B 1 83 ? 52.26100 72.56600 54.70900 1.000 17.17574 81 TYR B C 1
ATOM 1444 O O . TYR B 1 83 ? 52.13100 72.08400 55.83900 1.000 17.77055 81 TYR B O 1
ATOM 1453 N N . TRP B 1 84 ? 53.27700 73.37100 54.39600 1.000 17.91531 82 TRP B N 1
ATOM 1454 C CA . TRP B 1 84 ? 54.28600 73.62300 55.42900 1.000 17.27049 82 TRP B CA 1
ATOM 1455 C C . TRP B 1 84 ? 53.75400 74.41500 56.61600 1.000 17.72055 82 TRP B C 1
ATOM 1456 O O . TRP B 1 84 ? 54.11500 74.12500 57.77800 1.000 18.07848 82 TRP B O 1
ATOM 1467 N N . LYS B 1 85 ? 52.83100 75.35400 56.38700 1.000 17.90478 83 LYS B N 1
ATOM 1468 C CA . LYS B 1 85 ? 52.25000 76.07000 57.53000 1.000 18.79436 83 LYS B CA 1
ATOM 1469 C C . LYS B 1 85 ? 51.48300 75.11200 58.45800 1.000 19.48128 83 LYS B C 1
ATOM 1470 O O . LYS B 1 85 ? 51.50300 75.26400 59.69500 1.000 22.40269 83 LYS B O 1
ATOM 1476 N N . SER B 1 86 ? 50.85400 74.09000 57.88900 1.000 19.75237 84 SER B N 1
ATOM 1477 C CA . SER B 1 86 ? 50.12800 73.12800 58.68900 1.000 20.34454 84 SER B CA 1
ATOM 1478 C C . SER B 1 86 ? 51.04500 72.31600 59.58500 1.000 20.33665 84 SER B C 1
ATOM 1479 O O . SER B 1 86 ? 50.58800 71.76700 60.59000 1.000 21.50521 84 SER B O 1
ATOM 1482 N N . LEU B 1 87 ? 52.33900 72.26300 59.25900 1.000 20.38139 85 LEU B N 1
ATOM 1483 C CA . LEU B 1 87 ? 53.35400 71.54700 60.04000 1.000 21.61838 85 LEU B CA 1
ATOM 1484 C C . LEU B 1 87 ? 54.12700 72.48500 60.96700 1.000 24.12658 85 LEU B C 1
ATOM 1485 O O . LEU B 1 87 ? 54.97600 72.02100 61.76300 1.000 24.92141 85 LEU B O 1
ATOM 1490 N N . GLY B 1 88 ? 53.85400 73.78200 60.89100 1.000 22.52639 86 GLY B N 1
ATOM 1491 C CA . GLY B 1 88 ? 54.57000 74.73300 61.70700 1.000 22.38426 86 GLY B CA 1
ATOM 1492 C C . GLY B 1 88 ? 55.95400 75.03900 61.20700 1.000 25.61360 86 GLY B C 1
ATOM 1493 O O . GLY B 1 88 ? 56.78400 75.51300 62.00600 1.000 28.91399 86 GLY B O 1
ATOM 1494 N N . LEU B 1 89 ? 56.23400 74.78400 59.93800 1.000 22.26320 87 LEU B N 1
ATOM 1495 C CA . LEU B 1 89 ? 57.53800 75.08400 59.33100 1.000 23.27384 87 LEU B CA 1
ATOM 1496 C C . LEU B 1 89 ? 57.37300 76.25200 58.36700 1.000 28.28497 87 LEU B C 1
ATOM 1497 O O . LEU B 1 89 ? 56.31200 76.47800 57.78800 1.000 29.08507 87 LEU B O 1
ATOM 1502 N N . THR B 1 90 ? 58.40300 77.03700 58.21600 1.000 25.10564 88 THR B N 1
ATOM 1503 C CA . THR B 1 90 ? 58.29500 78.20200 57.38600 1.000 24.48451 88 THR B CA 1
ATOM 1504 C C . THR B 1 90 ? 58.51600 77.83500 55.92600 1.000 22.61061 88 THR B C 1
ATOM 1505 O O . THR B 1 90 ? 59.60400 77.31600 55.58800 1.000 25.17407 88 THR B O 1
ATOM 1509 N N . PRO B 1 91 ? 57.56700 78.06800 55.02200 1.000 19.37864 89 PRO B N 1
ATOM 1510 C CA . PRO B 1 91 ? 57.79000 77.72500 53.62100 1.000 22.11055 89 PRO B CA 1
ATOM 1511 C C . PRO B 1 91 ? 58.44700 78.88600 52.89100 1.000 20.41034 89 PRO B C 1
ATOM 1512 O O . PRO B 1 91 ? 58.06600 80.04900 53.08300 1.000 23.79759 89 PRO B O 1
ATOM 1516 N N . PHE B 1 92 ? 59.31900 78.53600 51.95400 1.000 18.54433 90 PHE B N 1
ATOM 1517 C CA . PHE B 1 92 ? 59.87800 79.58000 51.09700 1.000 18.28640 90 PHE B CA 1
ATOM 1518 C C . PHE B 1 92 ? 59.01800 79.88100 49.87500 1.000 17.52842 90 PHE B C 1
ATOM 1519 O O . PHE B 1 92 ? 58.77600 81.05900 49.56000 1.000 18.51538 90 PHE B O 1
ATOM 1527 N N . TYR B 1 93 ? 58.49400 78.85600 49.19600 1.000 17.36787 91 TYR B N 1
ATOM 1528 C CA . TYR B 1 93 ? 57.79400 79.06200 47.93200 1.000 16.14141 91 TYR B CA 1
ATOM 1529 C C . TYR B 1 93 ? 56.31900 79.39800 48.15300 1.000 19.18388 91 TYR B C 1
ATOM 1530 O O . TYR B 1 93 ? 55.70700 79.02700 49.17300 1.000 19.37864 91 TYR B O 1
ATOM 1539 N N . GLU B 1 94 ? 55.76800 80.14300 47.21400 1.000 17.73107 92 GLU B N 1
ATOM 1540 C CA . GLU B 1 94 ? 54.31700 80.42200 47.27200 1.000 18.48906 92 GLU B CA 1
ATOM 1541 C C . GLU B 1 94 ? 53.50200 79.17800 46.96100 1.000 20.23927 92 GLU B C 1
ATOM 1542 O O . GLU B 1 94 ? 52.37000 79.02000 47.48600 1.000 20.87619 92 GLU B O 1
ATOM 1548 N N . TYR B 1 95 ? 54.03100 78.32900 46.07500 1.000 18.06796 93 TYR B N 1
ATOM 1549 C CA . TYR B 1 95 ? 53.39200 77.13000 45.53900 1.000 17.35734 93 TYR B CA 1
ATOM 1550 C C . TYR B 1 95 ? 54.39900 76.52500 44.56900 1.000 19.28126 93 TYR B C 1
ATOM 1551 O O . TYR B 1 95 ? 55.52500 77.04300 44.43800 1.000 19.84975 93 TYR B O 1
ATOM 1560 N N . ALA B 1 96 ? 54.05300 75.39900 43.95700 1.000 17.94689 94 ALA B N 1
ATOM 1561 C CA . ALA B 1 96 ? 54.86800 74.76600 42.91200 1.000 18.60486 94 ALA B CA 1
ATOM 1562 C C . ALA B 1 96 ? 53.94600 74.47900 41.73700 1.000 21.60522 94 ALA B C 1
ATOM 1563 O O . ALA B 1 96 ? 52.96900 73.72000 41.86800 1.000 20.41824 94 ALA B O 1
ATOM 1565 N N . ASP B 1 97 ? 54.24600 75.06200 40.59000 1.000 18.99701 95 ASP B N 1
ATOM 1566 C CA . ASP B 1 97 ? 53.55800 74.79500 39.33300 1.000 18.66540 95 ASP B CA 1
ATOM 1567 C C . ASP B 1 97 ? 54.42300 73.92100 38.45600 1.000 19.51813 95 ASP B C 1
ATOM 1568 O O . ASP B 1 97 ? 55.65300 74.11900 38.36600 1.000 21.56048 95 ASP B O 1
ATOM 1573 N N . VAL B 1 98 ? 53.79700 72.94800 37.80500 1.000 19.08650 96 VAL B N 1
ATOM 1574 C CA . VAL B 1 98 ? 54.49400 72.04500 36.85900 1.000 20.17347 96 VAL B CA 1
ATOM 1575 C C . VAL B 1 98 ? 53.75400 72.12800 35.52200 1.000 20.73670 96 VAL B C 1
ATOM 1576 O O . VAL B 1 98 ? 52.52700 71.90500 35.46800 1.000 22.42637 96 VAL B O 1
ATOM 1580 N N . VAL B 1 99 ? 54.43900 72.55400 34.44500 1.000 18.43642 97 VAL B N 1
ATOM 1581 C CA . VAL B 1 99 ? 53.78200 72.88000 33.18600 1.000 17.56000 97 VAL B CA 1
ATOM 1582 C C . VAL B 1 99 ? 54.40400 72.04300 32.05900 1.000 19.47076 97 VAL B C 1
ATOM 1583 O O . VAL B 1 99 ? 55.64900 71.98300 31.94200 1.000 20.26822 97 VAL B O 1
ATOM 1587 N N . PHE B 1 100 ? 53.55700 71.38300 31.26400 1.000 20.65774 98 PHE B N 1
ATOM 1588 C CA . PHE B 1 100 ? 54.02000 70.42800 30.26300 1.000 21.06042 98 PHE B CA 1
ATOM 1589 C C . PHE B 1 100 ? 52.96000 70.23100 29.19300 1.000 25.03721 98 PHE B C 1
ATOM 1590 O O . PHE B 1 100 ? 51.76000 70.40200 29.42300 1.000 24.52926 98 PHE B O 1
ATOM 1598 N N . THR B 1 101 ? 53.40100 69.80000 28.02000 1.000 25.89521 99 THR B N 1
ATOM 1599 C CA . THR B 1 101 ? 52.49300 69.36200 26.96600 1.000 28.53237 99 THR B CA 1
ATOM 1600 C C . THR B 1 101 ? 52.17500 67.87700 27.11900 1.000 31.67222 99 THR B C 1
ATOM 1601 O O . THR B 1 101 ? 53.07100 67.05900 27.36500 1.000 33.47243 99 THR B O 1
ATOM 1605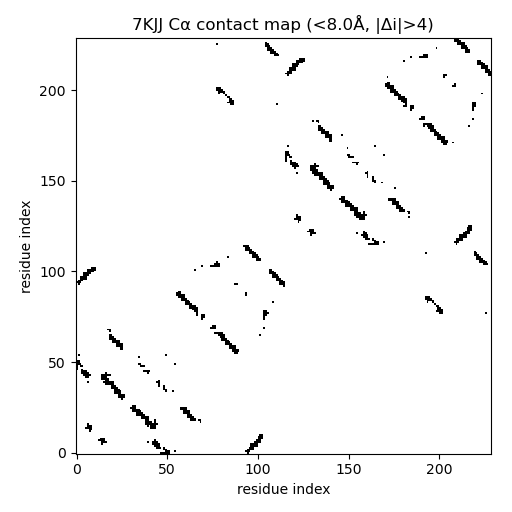 N N . ALA B 1 102 ? 50.89700 67.52600 26.99300 1.000 29.13244 100 ALA B N 1
ATOM 1606 C CA . ALA B 1 102 ? 50.47700 66.12800 27.08200 1.000 31.74591 100 ALA B CA 1
ATOM 1607 C C . ALA B 1 102 ? 49.84300 65.65800 25.78200 1.000 40.29957 100 ALA B C 1
ATOM 1608 O O . ALA B 1 102 ? 49.11300 66.41400 25.12500 1.000 38.14668 100 ALA B O 1
ATOM 1610 N N . ASN B 1 103 ? 50.11300 64.39200 25.44500 1.000 47.51886 101 ASN B N 1
ATOM 1611 C CA . ASN B 1 103 ? 49.47700 63.65400 24.34800 1.000 54.14070 101 ASN B CA 1
ATOM 1612 C C . ASN B 1 103 ? 49.78100 64.23600 22.97600 1.000 56.39887 101 ASN B C 1
ATOM 1613 O O . ASN B 1 103 ? 49.02900 63.99000 22.01500 1.000 58.93075 101 ASN B O 1
ATOM 1618 N N . ASP B 1 104 ? 50.87200 65.00100 22.87400 1.000 59.63083 102 ASP B N 1
ATOM 1619 C CA . ASP B 1 104 ? 51.29000 65.58400 21.60100 1.000 67.62653 102 ASP B CA 1
ATOM 1620 C C . ASP B 1 104 ? 51.64900 64.51500 20.57400 1.000 73.82201 102 ASP B C 1
ATOM 1621 O O . ASP B 1 104 ? 51.58100 64.77200 19.36600 1.000 75.58011 102 ASP B O 1
ATOM 1626 N N . ALA B 1 105 ? 52.04200 63.32300 21.02900 1.000 75.42746 103 ALA B N 1
ATOM 1627 C CA . ALA B 1 105 ? 52.42800 62.22000 20.15200 1.000 77.37770 103 ALA B CA 1
ATOM 1628 C C . ALA B 1 105 ? 51.73900 60.92900 20.57800 1.000 82.65202 103 ALA B C 1
ATOM 1629 O O . ALA B 1 105 ? 52.35300 59.85600 20.60600 1.000 88.40270 103 ALA B O 1
ATOM 1631 N N . GLY B 1 106 ? 50.44800 61.01000 20.91000 1.000 79.47532 104 GLY B N 1
ATOM 1632 C CA . GLY B 1 106 ? 49.70600 59.86300 21.40300 1.000 75.62486 104 GLY B CA 1
ATOM 1633 C C . GLY B 1 106 ? 49.21500 59.98700 22.83800 1.000 75.07216 104 GLY B C 1
ATOM 1634 O O . GLY B 1 106 ? 49.79100 60.71900 23.65100 1.000 71.24012 104 GLY B O 1
ATOM 1635 N N . HIS B 1 107 ? 48.15500 59.24300 23.15500 1.000 79.00947 105 HIS B N 1
ATOM 1636 C CA . HIS B 1 107 ? 47.49400 59.27600 24.46300 1.000 80.35437 105 HIS B CA 1
ATOM 1637 C C . HIS B 1 107 ? 48.20800 58.34700 25.45100 1.000 74.55104 105 HIS B C 1
ATOM 1638 O O . HIS B 1 107 ? 48.20400 57.12400 25.28500 1.000 79.03053 105 HIS B O 1
ATOM 1645 N N . ARG B 1 108 ? 48.79400 58.92600 26.50100 1.000 63.78923 106 ARG B N 1
ATOM 1646 C CA . ARG B 1 108 ? 49.61000 58.19100 27.46300 1.000 53.07742 106 ARG B CA 1
ATOM 1647 C C . ARG B 1 108 ? 49.11300 58.48400 28.87900 1.000 43.31835 106 ARG B C 1
ATOM 1648 O O . ARG B 1 108 ? 48.20600 59.30800 29.08300 1.000 38.01772 106 ARG B O 1
ATOM 1656 N N . HIS B 1 109 ? 49.71000 57.80700 29.87800 1.000 36.47016 107 HIS B N 1
ATOM 1657 C CA . HIS B 1 109 ? 49.48100 58.15400 31.28200 1.000 31.63800 107 HIS B CA 1
ATOM 1658 C C . HIS B 1 109 ? 50.68300 58.88100 31.86400 1.000 29.47195 107 HIS B C 1
ATOM 1659 O O . HIS B 1 109 ? 51.83300 58.60400 31.50600 1.000 30.37733 107 HIS B O 1
ATOM 1666 N N . TYR B 1 110 ? 50.40500 59.83700 32.73300 1.000 24.54242 108 TYR B N 1
ATOM 1667 C CA . TYR B 1 110 ? 51.41600 60.73000 33.28600 1.000 23.56335 108 TYR B CA 1
ATOM 1668 C C . TYR B 1 110 ? 51.35300 60.71200 34.80500 1.000 28.71660 108 TYR B C 1
ATOM 1669 O O . TYR B 1 110 ? 50.27200 60.86200 35.38400 1.000 28.15601 108 TYR B O 1
ATOM 1678 N N . THR B 1 111 ? 52.50800 60.58200 35.47100 1.000 23.88971 109 THR B N 1
ATOM 1679 C CA . THR B 1 111 ? 52.57500 60.80700 36.90900 1.000 21.18675 109 THR B CA 1
ATOM 1680 C C . THR B 1 111 ? 53.51000 61.97800 37.15100 1.000 20.98936 109 THR B C 1
ATOM 1681 O O . THR B 1 111 ? 54.64500 62.00500 36.62900 1.000 21.79998 109 THR B O 1
ATOM 1685 N N . ILE B 1 112 ? 53.01200 62.98100 37.87800 1.000 19.01017 110 ILE B N 1
ATOM 1686 C CA . ILE B 1 112 ? 53.78700 64.13300 38.31400 1.000 17.64422 110 ILE B CA 1
ATOM 1687 C C . ILE B 1 112 ? 54.18900 63.83400 39.75000 1.000 19.71815 110 ILE B C 1
ATOM 1688 O O . ILE B 1 112 ? 53.35600 63.93000 40.67500 1.000 20.04451 110 ILE B O 1
ATOM 1693 N N . ALA B 1 113 ? 55.48800 63.50100 39.95200 1.000 18.59433 111 ALA B N 1
ATOM 1694 C CA . ALA B 1 113 ? 56.01300 63.24400 41.28300 1.000 18.72593 111 ALA B CA 1
ATOM 1695 C C . ALA B 1 113 ? 56.63000 64.52500 41.81100 1.000 19.44970 111 ALA B C 1
ATOM 1696 O O . ALA B 1 113 ? 57.24100 65.28400 41.05200 1.000 19.96292 111 ALA B O 1
ATOM 1698 N N . LEU B 1 114 ? 56.44100 64.78400 43.08000 1.000 15.70715 112 LEU B N 1
ATOM 1699 C CA . LEU B 1 114 ? 56.87500 66.04900 43.68000 1.000 16.06772 112 LEU B CA 1
ATOM 1700 C C . LEU B 1 114 ? 57.41000 65.79600 45.07200 1.000 16.89939 112 LEU B C 1
ATOM 1701 O O . LEU B 1 114 ? 56.73300 65.17500 45.90300 1.000 18.03637 112 LEU B O 1
ATOM 1706 N N . LEU B 1 115 ? 58.67600 66.19300 45.30500 1.000 15.84927 113 LEU B N 1
ATOM 1707 C CA . LEU B 1 115 ? 59.33900 65.97100 46.59500 1.000 16.41776 113 LEU B CA 1
ATOM 1708 C C . LEU B 1 115 ? 59.53100 67.32600 47.26400 1.000 16.87571 113 LEU B C 1
ATOM 1709 O O . LEU B 1 115 ? 60.06000 68.24400 46.62900 1.000 17.92583 113 LEU B O 1
ATOM 1714 N N . LEU B 1 116 ? 59.07000 67.48200 48.52200 1.000 15.24656 114 LEU B N 1
ATOM 1715 C CA . LEU B 1 116 ? 59.00100 68.79200 49.17500 1.000 14.71229 114 LEU B CA 1
ATOM 1716 C C . LEU B 1 116 ? 59.89700 68.90300 50.40100 1.000 15.22814 114 LEU B C 1
ATOM 1717 O O . LEU B 1 116 ? 59.85800 68.04800 51.30800 1.000 16.10719 114 LEU B O 1
ATOM 1722 N N . SER B 1 117 ? 60.62900 70.04300 50.48800 1.000 16.17299 115 SER B N 1
ATOM 1723 C CA . SER B 1 117 ? 61.23100 70.53300 51.72300 1.000 16.48619 115 SER B CA 1
ATOM 1724 C C . SER B 1 117 ? 60.84900 72.01000 51.86300 1.000 16.40197 115 SER B C 1
ATOM 1725 O O . SER B 1 117 ? 60.44700 72.65500 50.89100 1.000 16.83360 115 SER B O 1
ATOM 1728 N N . PRO B 1 118 ? 61.03100 72.60100 53.03600 1.000 15.96244 116 PRO B N 1
ATOM 1729 C CA . PRO B 1 118 ? 60.60700 74.02100 53.13700 1.000 18.02848 116 PRO B CA 1
ATOM 1730 C C . PRO B 1 118 ? 61.30400 74.97400 52.17300 1.000 18.82857 116 PRO B C 1
ATOM 1731 O O . PRO B 1 118 ? 60.66300 75.94800 51.71600 1.000 17.02836 116 PRO B O 1
ATOM 1735 N N . TYR B 1 119 ? 62.59700 74.75700 51.87100 1.000 17.45209 117 TYR B N 1
ATOM 1736 C CA . TYR B 1 119 ? 63.30700 75.62700 50.93100 1.000 16.44934 117 TYR B CA 1
ATOM 1737 C C . TYR B 1 119 ? 63.73800 74.88800 49.66700 1.000 17.64159 117 TYR B C 1
ATOM 1738 O O . TYR B 1 119 ? 64.70800 75.31700 49.00300 1.000 18.68645 117 TYR B O 1
ATOM 1747 N N . SER B 1 120 ? 63.07100 73.78300 49.30000 1.000 15.74136 118 SER B N 1
ATOM 1748 C CA . SER B 1 120 ? 63.47500 73.09700 48.06100 1.000 17.06257 118 SER B CA 1
ATOM 1749 C C . SER B 1 120 ? 62.32800 72.25200 47.57300 1.000 18.30219 118 SER B C 1
ATOM 1750 O O . SER B 1 120 ? 61.51800 71.78900 48.38100 1.000 18.46537 118 SER B O 1
ATOM 1753 N N . TYR B 1 121 ? 62.22600 72.07100 46.26100 1.000 14.21223 119 TYR B N 1
ATOM 1754 C CA . TYR B 1 121 ? 61.35400 70.97400 45.80500 1.000 14.76756 119 TYR B CA 1
ATOM 1755 C C . TYR B 1 121 ? 61.93600 70.40500 44.53600 1.000 19.59445 119 TYR B C 1
ATOM 1756 O O . TYR B 1 121 ? 62.66200 71.08900 43.80100 1.000 17.89425 119 TYR B O 1
ATOM 1765 N N . SER B 1 122 ? 61.56700 69.16200 44.25900 1.000 16.88097 120 SER B N 1
ATOM 1766 C CA . SER B 1 122 ? 61.99300 68.45700 43.06100 1.000 16.55462 120 SER B CA 1
ATOM 1767 C C . SER B 1 122 ? 60.77500 67.87200 42.39600 1.000 18.88121 120 SER B C 1
ATOM 1768 O O . SER B 1 122 ? 59.85600 67.41600 43.08500 1.000 20.89724 120 SER B O 1
ATOM 1771 N N . THR B 1 123 ? 60.74300 67.87500 41.07100 1.000 16.55198 121 THR B N 1
ATOM 1772 C CA . THR B 1 123 ? 59.62100 67.23200 40.37900 1.000 17.41261 121 THR B CA 1
ATOM 1773 C C . THR B 1 123 ? 60.16000 66.37200 39.24500 1.000 18.08901 121 THR B C 1
ATOM 1774 O O . THR B 1 123 ? 61.15500 66.70500 38.61700 1.000 18.90753 121 THR B O 1
ATOM 1778 N N . THR B 1 124 ? 59.51700 65.21700 39.01500 1.000 16.70727 122 THR B N 1
ATOM 1779 C CA . THR B 1 124 ? 59.90200 64.29300 37.96700 1.000 17.04678 122 THR B CA 1
ATOM 1780 C C . THR B 1 124 ? 58.62900 63.77900 37.32800 1.000 18.37589 122 THR B C 1
ATOM 1781 O O . THR B 1 124 ? 57.57200 63.68700 37.98500 1.000 19.30231 122 THR B O 1
ATOM 1785 N N . ALA B 1 125 ? 58.68000 63.55300 36.02100 1.000 18.89700 123 ALA B N 1
ATOM 1786 C CA . ALA B 1 125 ? 57.52400 63.08600 35.24700 1.000 18.60223 123 ALA B CA 1
ATOM 1787 C C . ALA B 1 125 ? 57.79900 61.67600 34.80300 1.000 20.92883 123 ALA B C 1
ATOM 1788 O O . ALA B 1 125 ? 58.85900 61.39100 34.20400 1.000 22.78168 123 ALA B O 1
ATOM 1790 N N . VAL B 1 126 ? 56.83000 60.78700 35.02700 1.000 20.57878 124 VAL B N 1
ATOM 1791 C CA . VAL B 1 126 ? 56.91500 59.41800 34.57800 1.000 20.86566 124 VAL B CA 1
ATOM 1792 C C . VAL B 1 126 ? 55.80100 59.24100 33.56700 1.000 23.03960 124 VAL B C 1
ATOM 1793 O O . VAL B 1 126 ? 54.63500 59.48600 33.89800 1.000 26.60845 124 VAL B O 1
ATOM 1797 N N . VAL B 1 127 ? 56.14100 58.87100 32.35000 1.000 24.08183 125 VAL B N 1
ATOM 1798 C CA . VAL B 1 127 ? 55.16700 58.79300 31.25700 1.000 26.57950 125 VAL B CA 1
ATOM 1799 C C . VAL B 1 127 ? 55.12700 57.36100 30.75800 1.000 32.31703 125 VAL B C 1
ATOM 1800 O O . VAL B 1 127 ? 56.17700 56.77200 30.48500 1.000 33.65140 125 VAL B O 1
ATOM 1804 N N . SER B 1 128 ? 53.93700 56.78300 30.68300 1.000 31.11162 126 SER B N 1
ATOM 1805 C CA . SER B 1 128 ? 53.82700 55.39000 30.23700 1.000 36.19908 126 SER B CA 1
ATOM 1806 C C . SER B 1 128 ? 52.81900 55.29000 29.12300 1.000 46.45294 126 SER B C 1
ATOM 1807 O O . SER B 1 128 ? 51.79500 55.94900 29.19000 1.000 41.98398 126 SER B O 1
#

B-factor: mean 30.24, std 15.02, range [14.21, 106.07]